Protein AF-A0A7V9I743-F1 (afdb_monomer)

Mean predicted aligned error: 5.22 Å

Solvent-accessible surface area (backbone atoms only — not comparable to full-atom values): 10823 Å² total; per-residue (Å²): 131,68,70,66,60,53,54,56,52,53,53,55,50,52,51,51,29,54,50,24,44,51,21,17,50,23,19,46,47,16,39,51,29,40,49,49,30,52,72,72,57,85,77,85,73,96,61,56,58,70,59,51,50,55,52,64,67,34,68,65,52,24,50,44,26,33,52,26,17,52,27,28,46,52,14,37,55,25,38,50,51,17,48,54,45,49,40,57,53,44,34,69,49,66,38,92,90,33,64,64,42,48,48,27,52,52,24,43,49,47,19,35,54,22,38,42,51,23,14,48,36,49,10,48,65,27,39,38,37,72,76,67,68,44,77,87,74,58,58,65,58,71,56,48,39,44,50,50,13,50,46,36,24,20,63,48,11,42,47,26,39,22,52,18,30,36,43,49,17,51,47,23,70,75,51,57,74,47,64,66,68,56,24,53,50,19,38,52,28,20,51,47,28,51,54,25,36,76,68,76,39,22,65,77,22,50,62,34,54,37,52,39,38,42,53,50,16,52,52,36,41,63,75,34,111

Sequence (225 aa):
MSATATVGTHAAAAARTAGGRLGALAGLAFSFLFLMGTAMLDIPAGVSDQKLVAWWSDSGHQTATVVSMYLFVLAGLCFLVFLMKLRSRLLTAEGGTGELTSLVVASGAVFVALLSVAAASRGLIGFAIKANNESLPGADTLRYLPQTGYAALGAGGLLAAAVAMATTSLLIVRTAVFGRWLAWVGAAAAILVVVANVALAGMLAIPAMLVWALATSVAMWRSAR

Nearest PDB structures (foldseek):
  3zx6-assembly1_B  TM=2.421E-01  e=2.921E+00  Archaeoglobus fulgidus DSM 4304
  6grj-assembly1_D  TM=2.722E-01  e=3.056E+00  Aeromonas hydrophila
  1jv6-assembly1_A  TM=1.930E-01  e=2.667E+00  Halobacterium salinarum
  6grj-assembly1_B  TM=1.823E-01  e=5.037E+00  Aeromonas hydrophila

Radius of gyration: 20.46 Å; Cα contacts (8 Å, |Δi|>4): 312; chains: 1; bounding box: 59×40×54 Å

pLDDT: mean 92.53, std 9.95, range [53.0, 98.75]

Foldseek 3Di:
DPPVVVVVVVVVLVVLLVLLLLLLVLLVLLLVLLVQLVVLDDQDAPDDLVVNVVQLVDLSQLVSLQSSLVSLLSSLVSLLSNLVSLLVLLPVQVDDPCPLSVLLNVLSNLLSVLSNQLSCLRNVQSCCCPVVVDDRDGSVSSHVSNVSSCCSNQVGNLLSNLSNLQSSLVSCVVRVSFPNVLSVLSPVLSVVQVVCVVVVNSVVSSVSSSSSSNSVSVRSNVVSD

Structure (mmCIF, N/CA/C/O backbone):
data_AF-A0A7V9I743-F1
#
_entry.id   AF-A0A7V9I743-F1
#
loop_
_atom_site.group_PDB
_atom_site.id
_atom_site.type_symbol
_atom_site.label_atom_id
_atom_site.label_alt_id
_atom_site.label_comp_id
_atom_site.label_asym_id
_atom_site.label_entity_id
_atom_site.label_seq_id
_atom_site.pdbx_PDB_ins_code
_atom_site.Cartn_x
_atom_site.Cartn_y
_atom_site.Cartn_z
_atom_site.occupancy
_atom_site.B_iso_or_equiv
_atom_site.auth_seq_id
_atom_site.auth_comp_id
_atom_site.auth_asym_id
_atom_site.auth_atom_id
_atom_site.pdbx_PDB_model_num
ATOM 1 N N . MET A 1 1 ? -38.070 24.184 23.669 1.00 53.34 1 MET A N 1
ATOM 2 C CA . MET A 1 1 ? -36.678 23.675 23.734 1.00 53.34 1 MET A CA 1
ATOM 3 C C . MET A 1 1 ? -36.430 22.357 22.971 1.00 53.34 1 MET A C 1
ATOM 5 O O . MET A 1 1 ? -35.278 21.966 22.880 1.00 53.34 1 MET A O 1
ATOM 9 N N . SER A 1 2 ? -37.429 21.705 22.346 1.00 57.69 2 SER A N 1
ATOM 10 C CA . SER A 1 2 ? -37.236 20.402 21.658 1.00 57.69 2 SER A CA 1
ATOM 11 C C . SER A 1 2 ? -36.901 20.452 20.153 1.00 57.69 2 SER A C 1
ATOM 13 O O . SER A 1 2 ? -36.462 19.446 19.599 1.00 57.69 2 SER A O 1
ATOM 15 N N . ALA A 1 3 ? -37.082 21.589 19.470 1.00 53.00 3 ALA A N 1
ATOM 16 C CA . ALA A 1 3 ? -36.877 21.686 18.015 1.00 53.00 3 ALA A CA 1
ATOM 17 C C . ALA A 1 3 ? -35.396 21.836 17.603 1.00 53.00 3 ALA A C 1
ATOM 19 O O . ALA A 1 3 ? -34.980 21.360 16.553 1.00 53.00 3 ALA A O 1
ATOM 20 N N . THR A 1 4 ? -34.562 22.454 18.442 1.00 55.16 4 THR A N 1
ATOM 21 C CA . THR A 1 4 ? -33.123 22.623 18.175 1.00 55.16 4 THR A CA 1
ATOM 22 C C . THR A 1 4 ? -32.318 21.341 18.420 1.00 55.16 4 THR A C 1
ATOM 24 O O . THR A 1 4 ? -31.345 21.083 17.714 1.00 55.16 4 THR A O 1
ATOM 27 N N . ALA A 1 5 ? -32.751 20.488 19.356 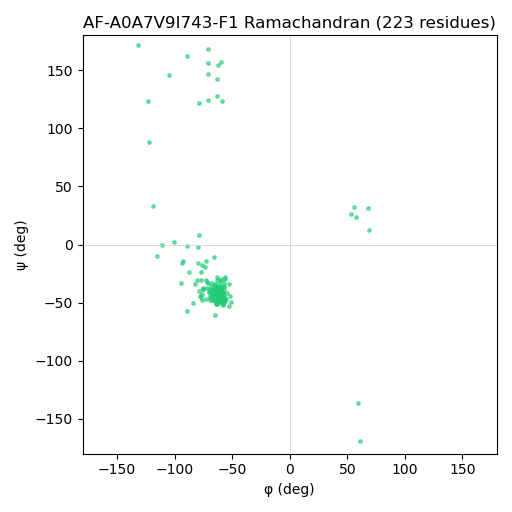1.00 58.31 5 ALA A N 1
ATOM 28 C CA . ALA A 1 5 ? -32.108 19.200 19.641 1.00 58.31 5 ALA A CA 1
ATOM 29 C C . ALA A 1 5 ? -32.335 18.149 18.531 1.00 58.31 5 ALA A C 1
ATOM 31 O O . ALA A 1 5 ? -31.466 17.320 18.250 1.00 58.31 5 ALA A O 1
ATOM 32 N N . THR A 1 6 ? -33.486 18.200 17.857 1.00 61.69 6 THR A N 1
ATOM 33 C CA . THR A 1 6 ? -33.840 17.294 16.752 1.00 61.69 6 THR A CA 1
ATOM 34 C C . THR A 1 6 ? -33.098 17.647 15.457 1.00 61.69 6 THR A C 1
ATOM 36 O O . THR A 1 6 ? -32.579 16.762 14.783 1.00 61.69 6 THR A O 1
ATOM 39 N N . VAL A 1 7 ? -32.909 18.933 15.143 1.00 65.81 7 VAL A N 1
ATOM 40 C CA . VAL A 1 7 ? -32.113 19.350 13.969 1.00 65.81 7 VAL A CA 1
ATOM 41 C C . VAL A 1 7 ? -30.628 18.973 14.116 1.00 65.81 7 VAL A C 1
ATOM 43 O O . VAL A 1 7 ? -30.020 18.467 13.169 1.00 65.81 7 VAL A O 1
ATOM 46 N N . GLY A 1 8 ? -30.046 19.132 15.312 1.00 63.19 8 GLY A N 1
ATOM 47 C CA . GLY A 1 8 ? -28.646 18.765 15.573 1.00 63.19 8 GLY A CA 1
ATOM 48 C C . GLY A 1 8 ? -28.362 17.260 15.459 1.00 63.19 8 GLY A C 1
ATOM 49 O O . GLY A 1 8 ? -27.299 16.854 14.984 1.00 63.19 8 GLY A O 1
ATOM 50 N N . THR A 1 9 ? -29.326 16.414 15.828 1.00 70.81 9 THR A N 1
ATOM 51 C CA . THR A 1 9 ? -29.185 14.949 15.771 1.00 70.81 9 THR A CA 1
ATOM 52 C C . THR A 1 9 ? -29.277 14.403 14.344 1.00 70.81 9 THR A C 1
ATOM 54 O O . THR A 1 9 ? -28.493 13.519 13.981 1.00 70.81 9 THR A O 1
ATOM 57 N N . HIS A 1 10 ? -30.136 14.973 13.493 1.00 66.88 10 HIS A N 1
ATOM 58 C CA . HIS A 1 10 ? -30.210 14.610 12.072 1.00 66.88 10 HIS A CA 1
ATOM 59 C C . HIS A 1 10 ? -28.950 15.011 11.289 1.00 66.88 10 HIS A C 1
ATOM 61 O O . HIS A 1 10 ? -28.427 14.201 10.519 1.00 66.88 10 HIS A O 1
ATOM 67 N N . ALA A 1 11 ? -28.403 16.207 11.529 1.00 68.19 11 ALA A N 1
ATOM 68 C CA . ALA A 1 11 ? -27.166 16.659 10.885 1.00 68.19 11 ALA A CA 1
ATOM 69 C C . ALA A 1 11 ? -25.953 15.787 11.272 1.00 68.19 11 ALA A C 1
ATOM 71 O O . ALA A 1 11 ? -25.165 15.387 10.413 1.00 68.19 11 ALA A O 1
ATOM 72 N N . ALA A 1 12 ? -25.840 15.405 12.550 1.00 67.31 12 ALA A N 1
ATOM 73 C CA . ALA A 1 12 ? -24.781 14.515 13.028 1.00 67.31 12 ALA A CA 1
ATOM 74 C C . ALA A 1 12 ? -24.908 13.077 12.482 1.00 67.31 12 ALA A C 1
ATOM 76 O O . ALA A 1 12 ? -23.903 12.403 12.238 1.00 67.31 12 ALA A O 1
ATOM 77 N N . ALA A 1 13 ? -26.129 12.580 12.263 1.00 63.34 13 ALA A N 1
ATOM 78 C CA . ALA A 1 13 ? -26.361 11.290 11.611 1.00 63.34 13 ALA A CA 1
ATOM 79 C C . ALA A 1 13 ? -25.984 11.321 10.116 1.00 63.34 13 ALA A C 1
ATOM 81 O O . ALA A 1 13 ? -25.270 10.433 9.641 1.00 63.34 13 ALA A O 1
ATOM 82 N N . ALA A 1 14 ? -26.373 12.373 9.389 1.00 61.03 14 ALA A N 1
ATOM 83 C CA . ALA A 1 14 ? -25.998 12.571 7.987 1.00 61.03 14 ALA A CA 1
ATOM 84 C C . ALA A 1 14 ? -24.471 12.694 7.804 1.00 61.03 14 ALA A C 1
ATOM 86 O O . ALA A 1 14 ? -23.893 12.066 6.919 1.00 61.03 14 ALA A O 1
ATOM 87 N N . ALA A 1 15 ? -23.786 13.416 8.696 1.00 65.81 15 ALA A N 1
ATOM 88 C CA . ALA A 1 15 ? -22.328 13.540 8.663 1.00 65.81 15 ALA A CA 1
ATOM 89 C C . ALA A 1 15 ? -21.605 12.201 8.923 1.00 65.81 15 ALA A C 1
ATOM 91 O O . ALA A 1 15 ? -20.615 11.889 8.256 1.00 65.81 15 ALA A O 1
ATOM 92 N N . ARG A 1 16 ? -22.110 11.369 9.850 1.00 66.94 16 ARG A N 1
ATOM 93 C CA . ARG A 1 16 ? -21.549 10.030 10.130 1.00 66.94 16 ARG A CA 1
ATOM 94 C C . ARG A 1 16 ? -21.705 9.075 8.946 1.00 66.94 16 ARG A C 1
ATOM 96 O O . ARG A 1 16 ? -20.747 8.386 8.592 1.00 66.94 16 ARG A O 1
ATOM 103 N N . THR A 1 17 ? -22.877 9.059 8.313 1.00 69.19 17 THR A N 1
ATOM 104 C CA . THR A 1 17 ? -23.144 8.212 7.136 1.00 69.19 17 THR A CA 1
ATOM 105 C C . THR A 1 17 ? -22.323 8.655 5.920 1.00 69.19 17 THR A C 1
ATOM 107 O O . THR A 1 17 ? -21.687 7.820 5.273 1.00 69.19 17 THR A O 1
ATOM 110 N N . ALA A 1 18 ? -22.229 9.964 5.658 1.00 69.62 18 ALA A N 1
ATOM 111 C CA . ALA A 1 18 ? -21.367 10.520 4.613 1.00 69.62 18 ALA A CA 1
ATOM 112 C C . ALA A 1 18 ? -19.881 10.188 4.851 1.00 69.62 18 ALA A C 1
ATOM 114 O O . ALA A 1 18 ? -19.176 9.766 3.932 1.00 69.62 18 ALA A O 1
ATOM 115 N N . GLY A 1 19 ? -19.413 10.293 6.100 1.00 72.06 19 GLY A N 1
ATOM 116 C CA . GLY A 1 19 ? -18.043 9.951 6.482 1.00 72.06 19 GLY A CA 1
ATOM 117 C C . GLY A 1 19 ? -17.693 8.474 6.274 1.00 72.06 19 GLY A C 1
ATOM 118 O O . GLY A 1 19 ? -16.587 8.175 5.820 1.00 72.06 19 GLY A O 1
ATOM 119 N N . GLY A 1 20 ? -18.628 7.562 6.565 1.00 76.31 20 GLY A N 1
ATOM 120 C CA . GLY A 1 20 ? -18.457 6.123 6.343 1.00 76.31 20 GLY A CA 1
ATOM 121 C C . GLY A 1 20 ? -18.413 5.742 4.860 1.00 76.31 20 GLY A C 1
ATOM 122 O O . GLY A 1 20 ? -17.545 4.970 4.450 1.00 76.31 20 GLY A O 1
ATOM 123 N N . ARG A 1 21 ? -19.284 6.342 4.036 1.00 88.75 21 ARG A N 1
ATOM 124 C CA . ARG A 1 21 ? -19.289 6.135 2.576 1.00 88.75 21 ARG A CA 1
ATOM 125 C C . ARG A 1 21 ? -17.996 6.614 1.923 1.00 88.75 21 ARG A C 1
ATOM 127 O O . ARG A 1 21 ? -17.462 5.910 1.073 1.00 88.75 21 ARG A O 1
ATOM 134 N N . LEU A 1 22 ? -17.461 7.757 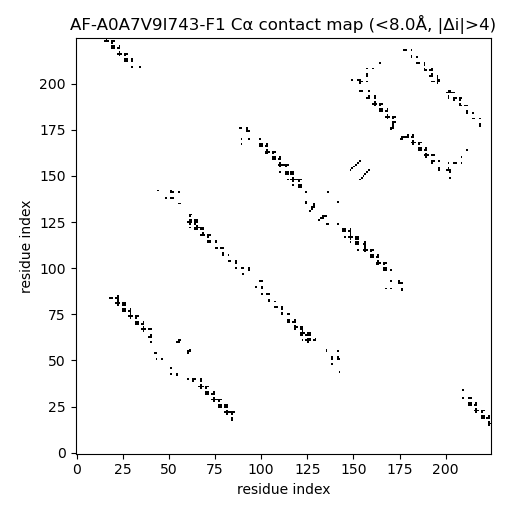2.357 1.00 92.31 22 LEU A N 1
ATOM 135 C CA . LEU A 1 22 ? -16.198 8.284 1.833 1.00 92.31 22 LEU A CA 1
ATOM 136 C C . LEU A 1 22 ? -15.027 7.317 2.060 1.00 92.31 22 LEU A C 1
ATOM 138 O O . LEU A 1 22 ? -14.253 7.080 1.140 1.00 92.31 22 LEU A O 1
ATOM 142 N N . GLY A 1 23 ? -14.910 6.731 3.257 1.00 90.88 23 GLY A N 1
ATOM 143 C CA . GLY A 1 23 ? -13.837 5.775 3.554 1.00 90.88 23 GLY A CA 1
ATOM 144 C C . GLY A 1 23 ? -13.920 4.509 2.700 1.00 90.88 23 GLY A C 1
ATOM 145 O O . GLY A 1 23 ? -12.914 4.064 2.156 1.00 90.88 23 GLY A O 1
ATOM 146 N N . ALA A 1 24 ? -15.128 3.975 2.518 1.00 93.94 24 ALA A N 1
ATOM 147 C CA . ALA A 1 24 ? -15.357 2.808 1.672 1.00 93.94 24 ALA A CA 1
ATOM 148 C C . ALA A 1 24 ? -15.070 3.079 0.183 1.00 93.94 24 ALA A C 1
ATOM 150 O O . ALA A 1 24 ? -14.436 2.260 -0.476 1.00 93.94 24 ALA A O 1
ATOM 151 N N . LEU A 1 25 ? -15.491 4.234 -0.346 1.00 96.75 25 LEU A N 1
ATOM 152 C CA . LEU A 1 25 ? -15.188 4.625 -1.7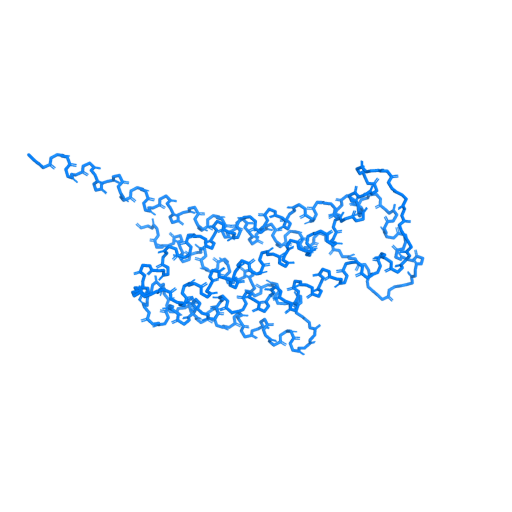28 1.00 96.75 25 LEU A CA 1
ATOM 153 C C . LEU A 1 25 ? -13.688 4.847 -1.938 1.00 96.75 25 LEU A C 1
ATOM 155 O O . LEU A 1 25 ? -13.153 4.432 -2.960 1.00 96.75 25 LEU A O 1
ATOM 159 N N . ALA A 1 26 ? -13.003 5.452 -0.964 1.00 97.50 26 ALA A N 1
ATOM 160 C CA . ALA A 1 26 ? -11.561 5.659 -1.024 1.00 97.50 26 ALA A CA 1
ATOM 161 C C . ALA A 1 26 ? -10.788 4.331 -1.057 1.00 97.50 26 ALA A C 1
ATOM 163 O O . ALA A 1 26 ? -9.863 4.186 -1.853 1.00 97.50 26 ALA A O 1
ATOM 164 N N . GLY A 1 27 ? -11.192 3.342 -0.253 1.00 97.50 27 GLY A N 1
ATOM 165 C CA . GLY A 1 27 ? -10.576 2.014 -0.285 1.00 97.50 27 GLY A CA 1
ATOM 166 C C . GLY A 1 27 ? -10.850 1.264 -1.594 1.00 97.50 27 GLY A C 1
ATOM 167 O O . GLY A 1 27 ? -9.934 0.660 -2.147 1.00 97.50 27 GLY A O 1
ATOM 168 N N . LEU A 1 28 ? -12.062 1.380 -2.152 1.00 97.75 28 LEU A N 1
ATOM 169 C CA . LEU A 1 28 ? -12.396 0.825 -3.471 1.00 97.75 28 LEU A CA 1
ATOM 170 C C . LEU A 1 28 ? -11.547 1.459 -4.588 1.00 97.75 28 LEU A C 1
ATOM 172 O O . LEU A 1 28 ? -10.986 0.749 -5.422 1.00 97.75 28 LEU A O 1
ATOM 176 N N . ALA A 1 29 ? -11.428 2.790 -4.578 1.00 98.31 29 ALA A N 1
ATOM 177 C CA . ALA A 1 29 ? -10.616 3.540 -5.530 1.00 98.31 29 ALA A CA 1
ATOM 178 C C . ALA A 1 29 ? -9.134 3.163 -5.418 1.00 98.31 29 ALA A C 1
ATOM 180 O O . ALA A 1 29 ? -8.508 2.883 -6.437 1.00 98.31 29 ALA A O 1
ATOM 181 N N . PHE A 1 30 ? -8.594 3.069 -4.196 1.00 98.62 30 PHE A N 1
ATOM 182 C CA . PHE A 1 30 ? -7.241 2.560 -3.955 1.00 98.62 30 PHE A CA 1
ATOM 183 C C . PHE A 1 30 ? -7.041 1.188 -4.603 1.00 98.62 30 PHE A C 1
ATOM 185 O O . PHE A 1 30 ? -6.102 1.014 -5.377 1.00 98.62 30 PHE A O 1
ATOM 192 N N . SER A 1 31 ? -7.926 0.227 -4.323 1.00 98.31 31 SER A N 1
ATOM 193 C CA . SER A 1 31 ? -7.784 -1.134 -4.839 1.00 98.31 31 SER A CA 1
ATOM 194 C C . SER A 1 31 ? -7.822 -1.178 -6.365 1.00 98.31 31 SER A C 1
ATOM 196 O O . SER A 1 31 ? -7.001 -1.859 -6.975 1.00 98.31 31 SER A O 1
ATOM 198 N N . PHE A 1 32 ? -8.737 -0.432 -6.987 1.00 98.31 32 PHE A N 1
ATOM 199 C CA . PHE A 1 32 ? -8.843 -0.357 -8.443 1.00 98.31 32 PHE A CA 1
ATOM 200 C C . PHE A 1 32 ? -7.598 0.270 -9.083 1.00 98.31 32 PHE A C 1
ATOM 202 O O . PHE A 1 32 ? -7.015 -0.311 -9.996 1.00 98.31 32 PHE A O 1
ATOM 209 N N . LEU A 1 33 ? -7.162 1.430 -8.583 1.00 98.44 33 LEU A N 1
ATOM 210 C CA . LEU A 1 33 ? -6.002 2.151 -9.111 1.00 98.44 33 LEU A CA 1
ATOM 211 C C . LEU A 1 33 ? -4.713 1.347 -8.937 1.00 98.44 33 LEU A C 1
ATOM 213 O O . LEU A 1 33 ? -3.906 1.272 -9.861 1.00 98.44 33 LEU A O 1
ATOM 217 N N . PHE A 1 34 ? -4.536 0.714 -7.775 1.00 98.12 34 PHE A N 1
ATOM 218 C CA . PHE A 1 34 ? -3.357 -0.098 -7.499 1.00 98.12 34 PHE A CA 1
ATOM 219 C C . PHE A 1 34 ? -3.319 -1.337 -8.398 1.00 98.12 34 PHE A C 1
ATOM 221 O O . PHE A 1 34 ? -2.291 -1.591 -9.024 1.00 98.12 34 PHE A O 1
ATOM 228 N N . LEU A 1 35 ? -4.448 -2.042 -8.551 1.00 97.12 35 LEU A N 1
ATOM 229 C CA . LEU A 1 35 ? -4.573 -3.174 -9.472 1.00 97.12 35 LEU A CA 1
ATOM 230 C C . LEU A 1 35 ? -4.255 -2.763 -10.913 1.00 97.12 35 LEU A C 1
ATOM 232 O O . LEU A 1 35 ? -3.427 -3.401 -11.563 1.00 97.12 35 LEU A O 1
ATOM 236 N N . MET A 1 36 ? -4.868 -1.684 -11.403 1.00 97.25 36 MET A N 1
ATOM 237 C CA . MET A 1 36 ? -4.655 -1.212 -12.771 1.00 97.25 36 MET A CA 1
ATOM 238 C C . MET A 1 36 ? -3.194 -0.808 -12.990 1.00 97.25 36 MET A C 1
ATOM 240 O O . MET A 1 36 ? -2.554 -1.262 -13.934 1.00 97.25 36 MET A O 1
ATOM 244 N N . GLY A 1 37 ? -2.620 -0.042 -12.058 1.00 95.38 37 GLY A N 1
ATOM 245 C CA . GLY A 1 37 ? -1.217 0.354 -12.118 1.00 95.38 37 GLY A CA 1
ATOM 246 C C . GLY A 1 37 ? -0.262 -0.842 -12.109 1.00 95.38 37 GLY A C 1
ATOM 247 O O . GLY A 1 37 ? 0.799 -0.771 -12.723 1.00 95.38 37 GLY A O 1
ATOM 248 N N . THR A 1 38 ? -0.608 -1.944 -11.433 1.00 93.56 38 THR A N 1
ATOM 249 C CA . THR A 1 38 ? 0.183 -3.186 -11.468 1.00 93.56 38 THR A CA 1
ATOM 250 C C . THR A 1 38 ? 0.003 -3.978 -12.752 1.00 93.56 38 THR A C 1
ATOM 252 O O . THR A 1 38 ? 0.993 -4.456 -13.283 1.00 93.56 38 THR A O 1
ATOM 255 N N . ALA A 1 39 ? -1.225 -4.105 -13.251 1.00 93.12 39 ALA A N 1
ATOM 256 C CA . ALA A 1 39 ? -1.548 -4.982 -14.371 1.00 93.12 39 ALA A CA 1
ATOM 257 C C . ALA A 1 39 ? -1.138 -4.401 -15.733 1.00 93.12 39 ALA A C 1
ATOM 259 O O . ALA A 1 39 ? -0.936 -5.151 -16.679 1.00 93.12 39 ALA A O 1
ATOM 260 N N . MET A 1 40 ? -1.015 -3.074 -15.842 1.00 90.12 40 MET A N 1
ATOM 261 C CA . MET A 1 40 ? -0.657 -2.403 -17.098 1.00 90.12 40 MET A CA 1
ATOM 262 C C . MET A 1 40 ? 0.810 -2.564 -17.511 1.00 90.12 40 MET A C 1
ATOM 264 O O . MET A 1 40 ? 1.148 -2.225 -18.643 1.00 90.12 40 MET A O 1
ATOM 268 N N . LEU A 1 41 ? 1.689 -3.015 -16.613 1.00 88.75 41 LEU A N 1
ATOM 269 C CA . LEU A 1 41 ? 3.119 -3.126 -16.885 1.00 88.75 41 LEU A CA 1
ATOM 270 C C . LEU A 1 41 ? 3.616 -4.545 -16.661 1.00 88.75 41 LEU A C 1
ATOM 272 O O . LEU A 1 41 ? 3.564 -5.052 -15.544 1.00 88.75 41 LEU A O 1
ATOM 276 N N . ASP A 1 42 ? 4.211 -5.101 -17.707 1.00 88.25 42 ASP A N 1
ATOM 277 C CA . ASP A 1 42 ? 5.021 -6.310 -17.643 1.00 88.25 42 ASP A CA 1
ATOM 278 C C . ASP A 1 42 ? 6.417 -5.979 -18.183 1.00 88.25 42 ASP A C 1
ATOM 280 O O . ASP A 1 42 ? 6.668 -6.017 -19.389 1.00 88.25 42 ASP A O 1
ATOM 284 N N . ILE A 1 43 ? 7.297 -5.512 -17.289 1.00 88.62 43 ILE A N 1
ATOM 285 C CA . ILE A 1 43 ? 8.673 -5.150 -17.650 1.00 88.62 43 ILE A CA 1
ATOM 286 C C . ILE A 1 43 ? 9.479 -6.450 -17.762 1.00 88.62 43 ILE A C 1
ATOM 288 O O . ILE A 1 43 ? 9.592 -7.165 -16.761 1.00 88.62 43 ILE A O 1
ATOM 292 N N . PRO A 1 44 ? 10.090 -6.752 -18.923 1.00 89.19 44 PRO A N 1
ATOM 293 C CA . PRO A 1 44 ? 10.825 -7.995 -19.109 1.00 89.19 44 PRO A CA 1
ATOM 294 C C . PRO A 1 44 ? 11.966 -8.156 -18.097 1.00 89.19 44 PRO A C 1
ATOM 296 O O . PRO A 1 44 ? 12.880 -7.331 -18.029 1.00 89.19 44 PRO A O 1
ATOM 299 N N . ALA A 1 45 ? 11.949 -9.256 -17.346 1.00 86.81 45 ALA A N 1
ATOM 300 C CA . ALA A 1 45 ? 13.001 -9.624 -16.400 1.00 86.81 45 ALA A CA 1
ATOM 301 C C . ALA A 1 45 ? 13.872 -10.765 -16.951 1.00 86.81 45 ALA A C 1
ATOM 303 O O . ALA A 1 45 ? 13.388 -11.642 -17.662 1.00 86.81 45 ALA A O 1
ATOM 304 N N . GLY A 1 46 ? 15.173 -10.756 -16.634 1.00 88.56 46 GLY A N 1
ATOM 305 C CA . GLY A 1 46 ? 16.109 -11.817 -17.048 1.00 88.56 46 GLY A CA 1
ATOM 306 C C . GLY A 1 46 ? 16.406 -11.880 -18.554 1.00 88.56 46 GLY A C 1
ATOM 307 O O . GLY A 1 46 ? 16.972 -12.862 -19.026 1.00 88.56 46 GLY A O 1
ATOM 308 N N . VAL A 1 47 ? 16.028 -10.851 -19.319 1.00 93.31 47 VAL A N 1
ATOM 309 C CA . VAL A 1 47 ? 16.283 -10.765 -20.765 1.00 93.31 47 VAL A CA 1
ATOM 310 C C . VAL A 1 47 ? 17.626 -10.092 -21.078 1.00 93.31 47 VAL A C 1
ATOM 312 O O . VAL A 1 47 ? 18.195 -9.382 -20.243 1.00 93.31 47 VAL A O 1
ATOM 315 N N . SER A 1 48 ? 18.118 -10.292 -22.307 1.00 95.75 48 SER A N 1
ATOM 316 C CA . SER A 1 48 ? 19.322 -9.622 -22.813 1.00 95.75 48 SER A CA 1
ATOM 317 C C . SER A 1 48 ? 19.153 -8.102 -22.874 1.00 95.75 48 SER A C 1
ATOM 319 O O . SER A 1 48 ? 18.041 -7.599 -23.051 1.00 95.75 48 SER A O 1
ATOM 321 N N . ASP A 1 49 ? 20.267 -7.371 -22.797 1.00 96.12 49 ASP A N 1
ATOM 322 C CA . ASP A 1 49 ? 20.277 -5.903 -22.864 1.00 96.12 49 ASP A CA 1
ATOM 323 C C . ASP A 1 49 ? 19.574 -5.381 -24.119 1.00 96.12 49 ASP A C 1
ATOM 325 O O . ASP A 1 49 ? 18.762 -4.467 -24.036 1.00 96.12 49 ASP A O 1
ATOM 329 N N . GLN A 1 50 ? 19.800 -6.020 -25.270 1.00 95.44 50 GLN A N 1
ATOM 330 C CA . GLN A 1 50 ? 19.154 -5.643 -26.527 1.00 95.44 50 GLN A CA 1
ATOM 331 C C . GLN A 1 50 ? 17.622 -5.744 -26.450 1.00 95.44 50 GLN A C 1
ATOM 333 O O . GLN A 1 50 ? 16.924 -4.849 -26.920 1.00 95.44 50 GLN A O 1
ATOM 338 N N . LYS A 1 51 ? 17.087 -6.813 -25.842 1.00 95.00 51 LYS A N 1
ATOM 339 C CA . LYS A 1 51 ? 15.635 -6.983 -25.668 1.00 95.00 51 LYS A CA 1
ATOM 340 C C . LYS A 1 51 ? 15.069 -5.969 -24.678 1.00 95.00 51 LYS A C 1
ATOM 342 O O . LYS A 1 51 ? 13.989 -5.435 -24.914 1.00 95.00 51 LYS A O 1
ATOM 347 N N . LEU A 1 52 ? 15.798 -5.691 -23.598 1.00 95.19 52 LEU A N 1
ATOM 348 C CA . LEU A 1 52 ? 15.393 -4.708 -22.596 1.00 95.19 52 LEU A CA 1
ATOM 349 C C . LEU A 1 52 ? 15.357 -3.292 -23.188 1.00 95.19 52 LEU A C 1
ATOM 351 O O . LEU A 1 52 ? 14.365 -2.584 -23.032 1.00 95.19 52 LEU A O 1
ATOM 355 N N . VAL A 1 53 ? 16.401 -2.905 -23.923 1.00 95.88 53 VAL A N 1
ATOM 356 C CA . VAL A 1 53 ? 16.478 -1.623 -24.638 1.00 95.88 53 VAL A CA 1
ATOM 357 C C . VAL A 1 53 ? 15.365 -1.509 -25.674 1.00 95.88 53 VAL A C 1
ATOM 359 O O . VAL A 1 53 ? 14.723 -0.465 -25.749 1.00 95.88 53 VAL A O 1
ATOM 362 N N . ALA A 1 54 ? 15.086 -2.570 -26.435 1.00 95.88 54 ALA A N 1
ATOM 363 C CA . ALA A 1 54 ? 13.997 -2.572 -27.409 1.00 95.88 54 ALA A CA 1
ATOM 364 C C . ALA A 1 54 ? 12.628 -2.346 -26.745 1.00 95.88 54 ALA A C 1
ATOM 366 O O . ALA A 1 54 ? 11.842 -1.544 -27.240 1.00 95.88 54 ALA A O 1
ATOM 367 N N . TRP A 1 55 ? 12.366 -2.984 -25.596 1.00 95.62 55 TRP A N 1
ATOM 368 C CA . TRP A 1 55 ? 11.131 -2.768 -24.835 1.00 95.62 55 TRP A CA 1
ATOM 369 C C . TRP A 1 55 ? 10.993 -1.313 -24.376 1.00 95.62 55 TRP A C 1
ATOM 371 O O . TRP A 1 55 ? 9.949 -0.704 -24.587 1.00 95.62 55 TRP A O 1
ATOM 381 N N . TRP A 1 56 ? 12.055 -0.736 -23.808 1.00 95.25 56 TRP A N 1
ATOM 382 C CA . TRP A 1 56 ? 12.051 0.647 -23.318 1.00 95.25 56 TRP A CA 1
ATOM 383 C C . TRP A 1 56 ? 12.091 1.708 -24.424 1.00 95.25 56 TRP A C 1
ATOM 385 O O . TRP A 1 56 ? 11.740 2.861 -24.178 1.00 95.25 56 TRP A O 1
ATOM 395 N N . SER A 1 57 ? 12.513 1.338 -25.633 1.00 95.38 57 SER A N 1
ATOM 396 C CA . SER A 1 57 ? 12.497 2.214 -26.810 1.00 95.38 57 SER A CA 1
ATOM 397 C C . SER A 1 57 ? 11.093 2.364 -27.401 1.00 95.38 57 SER A C 1
ATOM 399 O O . SER A 1 57 ? 10.844 3.303 -28.156 1.00 95.38 57 SER A O 1
ATOM 401 N N . ASP A 1 58 ? 10.165 1.470 -27.053 1.00 96.06 58 ASP A N 1
ATOM 402 C CA . ASP A 1 58 ? 8.776 1.573 -27.479 1.00 96.06 58 ASP A CA 1
ATOM 403 C C . ASP A 1 58 ? 8.054 2.735 -26.773 1.00 96.06 58 ASP A C 1
ATOM 405 O O . ASP A 1 58 ? 7.965 2.828 -25.545 1.00 96.06 58 ASP A O 1
ATOM 409 N N . SER A 1 59 ? 7.491 3.629 -27.583 1.00 94.06 59 SER A N 1
ATOM 410 C CA . SER A 1 59 ? 6.778 4.827 -27.130 1.00 94.06 59 SER A CA 1
ATOM 411 C C . SER A 1 59 ? 5.521 4.503 -26.306 1.00 94.06 59 SER A C 1
ATOM 413 O O . SER A 1 59 ? 5.149 5.276 -25.410 1.00 94.06 59 SER A O 1
ATOM 415 N N . GLY A 1 60 ? 4.868 3.372 -26.589 1.00 94.62 60 GLY A N 1
ATOM 416 C CA . GLY A 1 60 ? 3.711 2.874 -25.851 1.00 94.62 60 GLY A CA 1
ATOM 417 C C . GLY A 1 60 ? 4.100 2.417 -24.449 1.00 94.62 60 GLY A C 1
ATOM 418 O O . GLY A 1 60 ? 3.489 2.869 -23.480 1.00 94.62 60 GLY A O 1
ATOM 419 N N . HIS A 1 61 ? 5.165 1.623 -24.316 1.00 95.44 61 HIS A N 1
ATOM 420 C CA . HIS A 1 61 ? 5.696 1.195 -23.017 1.00 95.44 61 HIS A CA 1
ATOM 421 C C . HIS A 1 61 ? 6.162 2.376 -22.163 1.00 95.44 61 HIS A C 1
ATOM 423 O O . HIS A 1 61 ? 5.809 2.460 -20.987 1.00 95.44 61 HIS A O 1
ATOM 429 N N . GLN A 1 62 ? 6.871 3.345 -22.752 1.00 94.94 62 GLN A N 1
ATOM 430 C CA . GLN A 1 62 ? 7.244 4.581 -22.052 1.00 94.94 62 GLN A CA 1
ATOM 431 C C . GLN A 1 62 ? 6.009 5.303 -21.500 1.00 94.94 62 GLN A C 1
ATOM 433 O O . GLN A 1 62 ? 5.977 5.678 -20.330 1.00 94.94 62 GLN A O 1
ATOM 438 N N . THR A 1 63 ? 4.957 5.445 -22.307 1.00 96.12 63 THR A N 1
ATOM 439 C CA . THR A 1 63 ? 3.708 6.091 -21.877 1.00 96.12 63 THR A CA 1
ATOM 440 C C . THR A 1 63 ? 3.013 5.286 -20.776 1.00 96.12 63 THR A C 1
ATOM 442 O O . THR A 1 63 ? 2.602 5.851 -19.762 1.00 96.12 63 THR A O 1
ATOM 445 N N . ALA A 1 64 ? 2.944 3.961 -20.919 1.00 96.19 64 ALA A N 1
ATOM 446 C CA . ALA A 1 64 ? 2.372 3.069 -19.915 1.00 96.19 64 ALA A CA 1
ATOM 447 C C . ALA A 1 64 ? 3.108 3.171 -18.569 1.00 96.19 64 ALA A C 1
ATOM 449 O O . ALA A 1 64 ? 2.465 3.154 -17.517 1.00 96.19 64 ALA A O 1
ATOM 450 N N . THR A 1 65 ? 4.436 3.342 -18.580 1.00 96.38 65 THR A N 1
ATOM 451 C CA . THR A 1 65 ? 5.223 3.490 -17.344 1.00 96.38 65 THR A CA 1
ATOM 452 C C . THR A 1 65 ? 4.873 4.767 -16.579 1.00 96.38 65 THR A C 1
ATOM 454 O O . THR A 1 65 ? 4.689 4.728 -15.360 1.00 96.38 65 THR A O 1
ATOM 457 N N . VAL A 1 66 ? 4.670 5.879 -17.293 1.00 96.94 66 VAL A N 1
ATOM 458 C CA . VAL A 1 66 ? 4.231 7.160 -16.714 1.00 96.94 66 VAL A CA 1
ATOM 459 C C . VAL A 1 66 ? 2.813 7.053 -16.159 1.00 96.94 66 VAL A C 1
ATOM 461 O O . VAL A 1 66 ? 2.548 7.494 -15.040 1.00 96.94 66 VAL A O 1
ATOM 464 N N . VAL A 1 67 ? 1.899 6.424 -16.901 1.00 97.62 67 VAL A N 1
ATOM 465 C CA . VAL A 1 67 ? 0.521 6.203 -16.437 1.00 97.62 67 VAL A CA 1
ATOM 466 C C . VAL A 1 67 ? 0.505 5.347 -15.167 1.00 97.62 67 VAL A C 1
ATOM 468 O O . VAL A 1 67 ? -0.138 5.723 -14.188 1.00 97.62 67 VAL A O 1
ATOM 471 N N . SER A 1 68 ? 1.259 4.242 -15.131 1.00 96.75 68 SER A N 1
ATOM 472 C CA . SER A 1 68 ? 1.378 3.378 -13.946 1.00 96.75 68 SER A CA 1
ATOM 473 C C . SER A 1 68 ? 1.899 4.134 -12.718 1.00 96.75 68 SER A C 1
ATOM 475 O O . SER A 1 68 ? 1.362 3.961 -11.622 1.00 96.75 68 SER A O 1
ATOM 477 N N . MET A 1 69 ? 2.887 5.020 -12.894 1.00 96.94 69 MET A N 1
ATOM 478 C CA . MET A 1 69 ? 3.386 5.887 -11.822 1.00 96.94 69 MET A CA 1
ATOM 479 C C . MET A 1 69 ? 2.274 6.752 -11.226 1.00 96.94 69 MET A C 1
ATOM 481 O O . MET A 1 69 ? 2.082 6.742 -10.009 1.00 96.94 69 MET A O 1
ATOM 485 N N . TYR A 1 70 ? 1.502 7.464 -12.051 1.00 97.81 70 TYR A N 1
ATOM 486 C CA . TYR A 1 70 ? 0.409 8.297 -11.541 1.00 97.81 70 TYR A CA 1
ATOM 487 C C . TYR A 1 70 ? -0.714 7.472 -10.908 1.00 97.81 70 TYR A C 1
ATOM 489 O O . TYR A 1 70 ? -1.250 7.878 -9.878 1.00 97.81 70 TYR A O 1
ATOM 497 N N . LEU A 1 71 ? -1.031 6.292 -11.452 1.00 98.31 71 LEU A N 1
ATOM 498 C CA . LEU A 1 71 ? -1.990 5.372 -10.833 1.00 98.31 71 LEU A CA 1
ATOM 499 C C . LEU A 1 71 ? -1.545 4.957 -9.425 1.00 98.31 71 LEU A C 1
ATOM 501 O O . LEU A 1 71 ? -2.366 4.930 -8.513 1.00 98.31 71 LEU A O 1
ATOM 505 N N . PHE A 1 72 ? -0.252 4.697 -9.220 1.00 97.88 72 PHE A N 1
ATOM 506 C CA . PHE A 1 72 ? 0.299 4.364 -7.903 1.00 97.88 72 PHE A CA 1
ATOM 507 C C . PHE A 1 72 ? 0.249 5.540 -6.928 1.00 97.88 72 PHE A C 1
ATOM 509 O O . PHE A 1 72 ? -0.128 5.355 -5.770 1.00 97.88 72 PHE A O 1
ATOM 516 N N . VAL A 1 73 ? 0.587 6.747 -7.389 1.00 98.31 73 VAL A N 1
ATOM 517 C CA . VAL A 1 73 ? 0.491 7.965 -6.570 1.00 98.31 73 VAL A CA 1
ATOM 518 C C . VAL A 1 73 ? -0.954 8.192 -6.131 1.00 98.31 73 VAL A C 1
ATOM 520 O O . VAL A 1 73 ? -1.226 8.335 -4.939 1.00 98.31 73 VAL A O 1
ATOM 523 N N . LEU A 1 74 ? -1.900 8.158 -7.073 1.00 98.62 74 LEU A N 1
ATOM 524 C CA . LEU A 1 74 ? -3.323 8.329 -6.777 1.00 98.62 74 LEU A CA 1
ATOM 525 C C . LEU A 1 74 ? -3.848 7.218 -5.861 1.00 98.62 74 LEU A C 1
ATOM 527 O O . LEU A 1 74 ? -4.597 7.509 -4.929 1.00 98.62 74 LEU A O 1
ATOM 531 N N . ALA A 1 75 ? -3.410 5.971 -6.058 1.00 98.69 75 ALA A N 1
ATOM 532 C CA . ALA A 1 75 ? -3.732 4.870 -5.157 1.00 98.69 75 ALA A CA 1
ATOM 533 C C . ALA A 1 75 ? -3.261 5.173 -3.726 1.00 98.69 75 ALA A C 1
ATOM 535 O O . ALA A 1 75 ? -4.056 5.073 -2.792 1.00 98.69 75 ALA A O 1
ATOM 536 N N . GLY A 1 76 ? -2.011 5.609 -3.542 1.00 98.62 76 GLY A N 1
ATOM 537 C CA . GLY A 1 76 ? -1.479 6.001 -2.235 1.00 98.62 76 GLY A CA 1
ATOM 538 C C . GLY A 1 76 ? -2.300 7.103 -1.561 1.00 98.62 76 GLY A C 1
ATOM 539 O O . GLY A 1 76 ? -2.642 6.987 -0.384 1.00 98.62 76 GLY A O 1
ATOM 540 N N . LEU A 1 77 ? -2.704 8.132 -2.311 1.00 98.56 77 LEU A N 1
ATOM 541 C CA . LEU A 1 77 ? -3.555 9.211 -1.795 1.00 98.56 77 LEU A CA 1
ATOM 542 C C . LEU A 1 77 ? -4.947 8.709 -1.381 1.00 98.56 77 LEU A C 1
ATOM 544 O O . LEU A 1 77 ? -5.423 9.030 -0.288 1.00 98.56 77 LEU A O 1
ATOM 548 N N . CYS A 1 78 ? -5.587 7.875 -2.204 1.00 98.69 78 CYS A N 1
ATOM 549 C CA . CYS A 1 78 ? -6.848 7.222 -1.847 1.00 98.69 78 CYS A CA 1
ATOM 550 C C . CYS A 1 78 ? -6.695 6.348 -0.595 1.00 98.69 78 CYS A C 1
ATOM 552 O O . CYS A 1 78 ? -7.565 6.360 0.279 1.00 98.69 78 CYS A O 1
ATOM 554 N N . PHE A 1 79 ? -5.569 5.642 -0.462 1.00 98.69 79 PHE A N 1
ATOM 555 C CA . PHE A 1 79 ? -5.278 4.827 0.710 1.00 98.69 79 PHE A CA 1
ATOM 556 C C . PHE A 1 79 ? -5.145 5.667 1.982 1.00 98.69 79 PHE A C 1
ATOM 558 O O . PHE A 1 79 ? -5.660 5.264 3.020 1.00 98.69 79 PHE A O 1
ATOM 565 N N . LEU A 1 80 ? -4.531 6.852 1.923 1.00 98.56 80 LEU A N 1
ATOM 566 C CA . LEU A 1 80 ? -4.463 7.759 3.076 1.00 98.56 80 LEU A CA 1
ATOM 567 C C . LEU A 1 80 ? -5.854 8.220 3.527 1.00 98.56 80 LEU A C 1
ATOM 569 O O . LEU A 1 80 ? -6.127 8.261 4.727 1.00 98.56 80 LEU A O 1
ATOM 573 N N . VAL A 1 81 ? -6.764 8.512 2.591 1.00 98.25 81 VAL A N 1
ATOM 574 C CA . VAL A 1 81 ? -8.159 8.861 2.922 1.00 98.25 81 VAL A CA 1
ATOM 575 C C . VAL A 1 81 ? -8.885 7.673 3.558 1.00 98.25 81 VAL A C 1
ATOM 577 O O . VAL A 1 81 ? -9.570 7.836 4.573 1.00 98.25 81 VAL A O 1
ATOM 580 N N . PHE A 1 82 ? -8.709 6.473 3.000 1.00 98.06 82 PHE A N 1
ATOM 581 C CA . PHE A 1 82 ? -9.217 5.227 3.576 1.00 98.06 82 PHE A CA 1
ATOM 582 C C . PHE A 1 82 ? -8.684 5.012 5.002 1.00 98.06 82 PHE A C 1
ATOM 584 O O . PHE A 1 82 ? -9.469 4.824 5.934 1.00 98.06 82 PHE A O 1
ATOM 591 N N . LEU A 1 83 ? -7.370 5.137 5.196 1.00 98.06 83 LEU A N 1
ATOM 592 C CA . LEU A 1 83 ? -6.681 4.947 6.469 1.00 98.06 83 LEU A CA 1
ATOM 593 C C . LEU A 1 83 ? -7.117 5.978 7.511 1.00 98.06 83 LEU A C 1
ATOM 595 O O . LEU A 1 83 ? -7.353 5.622 8.661 1.00 98.06 83 LEU A O 1
ATOM 599 N N . MET A 1 84 ? -7.302 7.239 7.116 1.00 97.31 84 MET A N 1
ATOM 600 C CA . MET A 1 84 ? -7.838 8.289 7.985 1.00 97.31 84 MET A CA 1
ATOM 601 C C . MET A 1 84 ? -9.233 7.923 8.508 1.00 97.31 84 MET A C 1
ATOM 603 O O . MET A 1 84 ? -9.513 8.082 9.697 1.00 97.31 84 MET A O 1
ATOM 607 N N . LYS A 1 85 ? -10.123 7.422 7.642 1.00 96.38 85 LYS A N 1
ATOM 608 C CA . LYS A 1 85 ? -11.478 7.019 8.051 1.00 96.38 85 LYS A CA 1
ATOM 609 C C . LYS A 1 85 ? -11.476 5.741 8.885 1.00 96.38 85 LYS A C 1
ATOM 611 O O . LYS A 1 85 ? -12.243 5.654 9.846 1.00 96.38 85 LYS A O 1
ATOM 616 N N . LEU A 1 86 ? -10.606 4.787 8.562 1.00 96.25 86 LEU A N 1
ATOM 617 C CA . LEU A 1 86 ? -10.394 3.586 9.366 1.00 96.25 86 LEU A CA 1
ATOM 618 C C . LEU A 1 86 ? -9.884 3.953 10.767 1.00 96.25 86 LEU A C 1
ATOM 620 O O . LEU A 1 86 ? -10.473 3.523 11.755 1.00 96.25 86 LEU A O 1
ATOM 624 N N . ARG A 1 87 ? -8.880 4.836 10.860 1.00 97.06 87 ARG A N 1
ATOM 625 C CA . ARG A 1 87 ? -8.337 5.373 12.118 1.00 97.06 87 ARG A CA 1
ATOM 626 C C . ARG A 1 87 ? -9.432 5.923 13.017 1.00 97.06 87 ARG A C 1
ATOM 628 O O . ARG A 1 87 ? -9.466 5.576 14.189 1.00 97.06 87 ARG A O 1
ATOM 635 N N . SER A 1 88 ? -10.325 6.768 12.495 1.00 95.25 88 SER A N 1
ATOM 636 C CA . SER A 1 88 ? -11.405 7.342 13.308 1.00 95.25 88 SER A CA 1
ATOM 637 C C . SER A 1 88 ? -12.281 6.266 13.951 1.00 95.25 88 SER A C 1
ATOM 639 O O . SER A 1 88 ? -12.671 6.413 15.101 1.00 95.25 88 SER A O 1
ATOM 641 N N . ARG A 1 89 ? -12.572 5.173 13.234 1.00 94.12 89 ARG A N 1
ATOM 642 C CA . ARG A 1 89 ? -13.378 4.060 13.758 1.00 94.12 89 ARG A CA 1
ATOM 643 C C . ARG A 1 89 ? -12.613 3.239 14.790 1.00 94.12 89 ARG A C 1
ATOM 645 O O . ARG A 1 89 ? -13.164 2.942 15.845 1.00 94.12 89 ARG A O 1
ATOM 652 N N . LEU A 1 90 ? -11.366 2.893 14.479 1.00 96.44 90 LEU A N 1
ATOM 653 C CA . LEU A 1 90 ? -10.511 2.103 15.361 1.00 96.44 90 LEU A CA 1
ATOM 654 C C . LEU A 1 90 ? -10.235 2.841 16.673 1.00 96.44 90 LEU A C 1
ATOM 656 O O . LEU A 1 90 ? -10.435 2.256 17.728 1.00 96.44 90 LEU A O 1
ATOM 660 N N . LEU A 1 91 ? -9.908 4.135 16.614 1.00 97.12 91 LEU A N 1
ATOM 661 C CA . LEU A 1 91 ? -9.605 4.939 17.799 1.00 97.12 91 LEU A CA 1
ATOM 662 C C . LEU A 1 91 ? -10.804 5.037 18.747 1.00 97.12 91 LEU A C 1
ATOM 664 O O . LEU A 1 91 ? -10.654 4.881 19.955 1.00 97.12 91 LEU A O 1
ATOM 668 N N . THR A 1 92 ? -12.005 5.275 18.205 1.00 95.31 92 THR A N 1
ATOM 669 C CA . THR A 1 92 ? -13.231 5.322 19.015 1.00 95.31 92 THR A CA 1
ATOM 670 C C . THR A 1 92 ? -13.518 3.985 19.695 1.00 95.31 92 THR A C 1
ATOM 672 O O . THR A 1 92 ? -14.014 3.981 20.816 1.00 95.31 92 THR A O 1
ATOM 675 N N . ALA A 1 93 ? -13.227 2.865 19.032 1.00 95.62 93 ALA A N 1
ATOM 676 C CA . ALA A 1 93 ? -13.487 1.539 19.581 1.00 95.62 93 ALA A CA 1
ATOM 677 C C . ALA A 1 93 ? -12.396 1.045 20.541 1.00 95.62 93 ALA A C 1
ATOM 679 O O . ALA A 1 93 ? -12.706 0.332 21.488 1.00 95.62 93 ALA A O 1
ATOM 680 N N . GLU A 1 94 ? -11.132 1.393 20.294 1.00 96.81 94 GLU A N 1
ATOM 681 C CA . GLU A 1 94 ? -10.006 1.058 21.170 1.00 96.81 94 GLU A CA 1
ATOM 682 C C . GLU A 1 94 ? -10.107 1.797 22.507 1.00 96.81 94 GLU A C 1
ATOM 684 O O . GLU A 1 94 ? -9.866 1.200 23.555 1.00 96.81 94 GLU A O 1
ATOM 689 N N . GLY A 1 95 ? -10.504 3.074 22.478 1.00 92.38 95 GLY A N 1
ATOM 690 C CA . GLY A 1 95 ? -10.466 3.930 23.660 1.00 92.38 95 GLY A CA 1
ATOM 691 C C . GLY A 1 95 ? -9.040 4.104 24.204 1.00 92.38 95 GLY A C 1
ATOM 692 O O . GLY A 1 95 ? -8.053 3.754 23.557 1.00 92.38 95 GLY A O 1
ATOM 693 N N . GLY A 1 96 ? -8.920 4.673 25.406 1.00 91.00 96 GLY A N 1
ATOM 694 C CA . GLY A 1 96 ? -7.624 4.832 26.077 1.00 91.00 96 GLY A CA 1
ATOM 695 C C . GLY A 1 96 ? -6.609 5.664 25.278 1.00 91.00 96 GLY A C 1
ATOM 696 O O . GLY A 1 96 ? -6.952 6.714 24.735 1.00 91.00 96 GLY A O 1
ATOM 697 N N . THR A 1 97 ? -5.354 5.203 25.236 1.00 90.31 97 THR A N 1
ATOM 698 C CA . THR A 1 97 ? -4.222 5.894 24.588 1.00 90.31 97 THR A CA 1
ATOM 699 C C . THR A 1 97 ? -4.178 5.721 23.065 1.00 90.31 97 THR A C 1
ATOM 701 O O . THR A 1 97 ? -3.512 6.505 22.389 1.00 90.31 97 THR A O 1
ATOM 704 N N . GLY A 1 98 ? -4.903 4.747 22.496 1.00 95.00 98 GLY A N 1
ATOM 705 C CA . GLY A 1 98 ? -4.963 4.526 21.045 1.00 95.00 98 GLY A CA 1
ATOM 706 C C . GLY A 1 98 ? -3.648 4.041 20.420 1.00 95.00 98 GLY A C 1
ATOM 707 O O . GLY A 1 98 ? -3.340 4.391 19.275 1.00 95.00 98 GLY A O 1
ATOM 708 N N . GLU A 1 99 ? -2.840 3.287 21.165 1.00 97.44 99 GLU A N 1
ATOM 709 C CA . GLU A 1 99 ? -1.524 2.799 20.732 1.00 97.44 99 GLU A CA 1
ATOM 710 C C . GLU A 1 99 ? -1.611 1.857 19.525 1.00 97.44 99 GLU A C 1
ATOM 712 O O . GLU A 1 99 ? -0.848 2.012 18.567 1.00 97.44 99 GLU A O 1
ATOM 717 N N . LEU A 1 100 ? -2.572 0.926 19.506 1.00 97.75 100 LEU A N 1
ATOM 718 C CA . LEU A 1 100 ? -2.736 -0.008 18.388 1.00 97.75 100 LEU A CA 1
ATOM 719 C C . LEU A 1 100 ? -3.244 0.721 17.146 1.00 97.75 100 LEU A C 1
ATOM 721 O O . LEU A 1 100 ? -2.754 0.488 16.041 1.00 97.75 100 LEU A O 1
ATOM 725 N N . THR A 1 101 ? -4.184 1.650 17.310 1.00 98.19 101 THR A N 1
ATOM 726 C CA . THR A 1 101 ? -4.645 2.502 16.212 1.00 98.19 101 THR A CA 1
ATOM 727 C C . THR A 1 101 ? -3.502 3.355 15.663 1.00 98.19 101 THR A C 1
ATOM 729 O O . THR A 1 101 ? -3.388 3.523 14.447 1.00 98.19 101 THR A O 1
ATOM 732 N N . SER A 1 102 ? -2.618 3.859 16.526 1.00 98.19 102 SER A N 1
ATOM 733 C CA . SER A 1 102 ? -1.425 4.603 16.106 1.00 98.19 102 SER A CA 1
ATOM 734 C C . SER A 1 102 ? -0.464 3.722 15.307 1.00 98.19 102 SER A C 1
ATOM 736 O O . SER A 1 102 ? 0.027 4.157 14.266 1.00 98.19 102 SER A O 1
ATOM 738 N N . LEU A 1 103 ? -0.275 2.462 15.711 1.00 98.62 103 LEU A N 1
ATOM 739 C CA . LEU A 1 103 ? 0.518 1.486 14.961 1.00 98.62 103 LEU A CA 1
ATOM 740 C C . LEU A 1 103 ? -0.086 1.175 13.581 1.00 98.62 103 LEU A C 1
ATOM 742 O O . LEU A 1 103 ? 0.653 1.127 12.596 1.00 98.62 103 LEU A O 1
ATOM 746 N N . VAL A 1 104 ? -1.414 1.028 13.468 1.00 98.56 104 VAL A N 1
ATOM 747 C CA . VAL A 1 104 ? -2.110 0.863 12.171 1.00 98.56 104 VAL A CA 1
ATOM 748 C C . VAL A 1 104 ? -1.837 2.052 11.249 1.00 98.56 104 VAL A C 1
ATOM 750 O O . VAL A 1 104 ? -1.535 1.871 10.071 1.00 98.56 104 VAL A O 1
ATOM 753 N N . VAL A 1 105 ? -1.918 3.274 11.775 1.00 98.56 105 VAL A N 1
ATOM 754 C CA . VAL A 1 105 ? -1.702 4.495 10.985 1.00 98.56 105 VAL A CA 1
ATOM 755 C C . VAL A 1 105 ? -0.242 4.639 10.572 1.00 98.56 105 VAL A C 1
ATOM 757 O O . VAL A 1 105 ? 0.025 4.909 9.405 1.00 98.56 105 VAL A O 1
ATOM 760 N N . ALA A 1 106 ? 0.698 4.437 11.498 1.00 98.62 106 ALA A N 1
ATOM 761 C CA . ALA A 1 106 ? 2.126 4.547 11.221 1.00 98.62 106 ALA A CA 1
ATOM 762 C C . ALA A 1 106 ? 2.566 3.533 10.156 1.00 98.62 106 ALA A C 1
ATOM 764 O O . ALA A 1 106 ? 3.192 3.899 9.164 1.00 98.62 106 ALA A O 1
ATOM 765 N N . SER A 1 107 ? 2.169 2.270 10.312 1.00 98.69 107 SER A N 1
ATOM 766 C CA . SER A 1 107 ? 2.487 1.212 9.348 1.00 98.69 107 SER A CA 1
ATOM 767 C C . SER A 1 107 ? 1.805 1.425 7.988 1.00 98.69 107 SER A C 1
ATOM 769 O O . SER A 1 107 ? 2.445 1.273 6.947 1.00 98.69 107 SER A O 1
ATOM 771 N N . GLY A 1 108 ? 0.550 1.886 7.966 1.00 98.56 108 GLY A N 1
ATOM 772 C CA . GLY A 1 108 ? -0.131 2.284 6.732 1.00 98.56 108 GLY A CA 1
ATOM 773 C C . GLY A 1 108 ? 0.525 3.482 6.027 1.00 98.56 108 GLY A C 1
ATOM 774 O O . GLY A 1 108 ? 0.597 3.505 4.800 1.00 98.56 108 GLY A O 1
ATOM 775 N N . ALA A 1 109 ? 1.053 4.454 6.776 1.00 98.62 109 ALA A N 1
ATOM 776 C CA . ALA A 1 109 ? 1.801 5.579 6.215 1.00 98.62 109 ALA A CA 1
ATOM 777 C C . ALA A 1 109 ? 3.145 5.133 5.615 1.00 98.62 109 ALA A C 1
ATOM 779 O O . ALA A 1 109 ? 3.495 5.567 4.518 1.00 98.62 109 ALA A O 1
ATOM 780 N N . VAL A 1 110 ? 3.861 4.215 6.279 1.00 98.75 110 VAL A N 1
ATOM 781 C CA . VAL A 1 110 ? 5.084 3.592 5.735 1.00 98.75 110 VAL A CA 1
ATOM 782 C C . VAL A 1 110 ? 4.785 2.838 4.437 1.00 98.75 110 VAL A C 1
ATOM 784 O O . VAL A 1 110 ? 5.531 2.981 3.469 1.00 98.75 110 VAL A O 1
ATOM 787 N N . PHE A 1 111 ? 3.668 2.103 4.369 1.00 98.69 111 PHE A N 1
ATOM 788 C CA . PHE A 1 111 ? 3.219 1.476 3.123 1.00 98.69 111 PHE A CA 1
ATOM 789 C C . PHE A 1 111 ? 3.057 2.506 1.996 1.00 98.69 111 PHE A C 1
ATOM 791 O O . PHE A 1 111 ? 3.591 2.297 0.910 1.00 98.69 111 PHE A O 1
ATOM 798 N N . VAL A 1 112 ? 2.383 3.636 2.241 1.00 98.69 112 VAL A N 1
ATOM 799 C CA . VAL A 1 112 ? 2.187 4.685 1.220 1.00 98.69 112 VAL A CA 1
ATOM 800 C C . VAL A 1 112 ? 3.502 5.344 0.807 1.00 98.69 112 VAL A C 1
ATOM 802 O O . VAL A 1 112 ? 3.708 5.613 -0.379 1.00 98.69 112 VAL A O 1
ATOM 805 N N . ALA A 1 113 ? 4.413 5.580 1.751 1.00 98.56 113 ALA A N 1
ATOM 806 C CA . ALA A 1 113 ? 5.734 6.123 1.446 1.00 98.56 113 ALA A CA 1
ATOM 807 C C . ALA A 1 113 ? 6.502 5.193 0.492 1.00 98.56 113 ALA A C 1
ATOM 809 O O . ALA A 1 113 ? 6.993 5.629 -0.549 1.00 98.56 113 ALA A O 1
ATOM 810 N N . LEU A 1 114 ? 6.529 3.892 0.786 1.00 98.31 114 LEU A N 1
ATOM 811 C CA . LEU A 1 114 ? 7.222 2.902 -0.041 1.00 98.31 114 LEU A CA 1
ATOM 812 C C . LEU A 1 114 ? 6.497 2.612 -1.361 1.00 98.31 114 LEU A C 1
ATOM 814 O O . LEU A 1 114 ? 7.145 2.384 -2.382 1.00 98.31 114 LEU A O 1
ATOM 818 N N . LEU A 1 115 ? 5.166 2.710 -1.383 1.00 98.06 115 LEU A N 1
ATOM 819 C CA . LEU A 1 115 ? 4.380 2.710 -2.617 1.00 98.06 115 LEU A CA 1
ATOM 820 C C . LEU A 1 115 ? 4.755 3.896 -3.515 1.00 98.06 115 LEU A C 1
ATOM 822 O O . LEU A 1 115 ? 4.832 3.730 -4.728 1.00 98.06 115 LEU A O 1
ATOM 826 N N . SER A 1 116 ? 5.037 5.065 -2.936 1.00 98.19 116 SER A N 1
ATOM 827 C CA . SER A 1 116 ? 5.456 6.259 -3.685 1.00 98.19 116 SER A CA 1
ATOM 828 C C . SER A 1 116 ? 6.864 6.104 -4.266 1.00 98.19 116 SER A C 1
ATOM 830 O O . SER A 1 116 ? 7.098 6.482 -5.412 1.00 98.19 116 SER A O 1
ATOM 832 N N . VAL A 1 117 ? 7.785 5.471 -3.528 1.00 98.06 117 VAL A N 1
ATOM 833 C CA . VAL A 1 117 ? 9.108 5.081 -4.055 1.00 98.06 117 VAL A CA 1
ATOM 834 C C . VAL A 1 117 ? 8.952 4.118 -5.235 1.00 98.06 117 VAL A C 1
ATOM 836 O O . VAL A 1 117 ? 9.560 4.314 -6.288 1.00 98.06 117 VAL A O 1
ATOM 839 N N . ALA A 1 118 ? 8.082 3.114 -5.103 1.00 96.56 118 ALA A N 1
ATOM 840 C CA . ALA A 1 118 ? 7.784 2.195 -6.196 1.00 96.56 118 ALA A CA 1
ATOM 841 C C . ALA A 1 118 ? 7.137 2.901 -7.398 1.00 96.56 118 ALA A C 1
ATOM 843 O O . ALA A 1 118 ? 7.501 2.612 -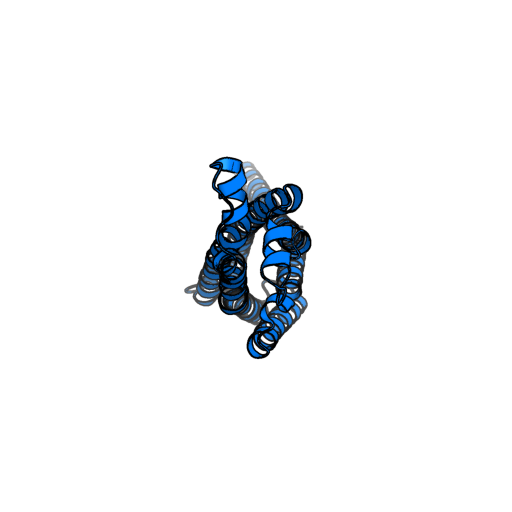8.538 1.00 96.56 118 ALA A O 1
ATOM 844 N N . ALA A 1 119 ? 6.244 3.865 -7.164 1.00 97.06 119 ALA A N 1
ATOM 845 C CA . ALA A 1 119 ? 5.649 4.690 -8.212 1.00 97.06 119 ALA A CA 1
ATOM 846 C C . ALA A 1 119 ? 6.727 5.430 -9.014 1.00 97.06 119 ALA A C 1
ATOM 848 O O . ALA A 1 119 ? 6.782 5.302 -10.238 1.00 97.06 119 ALA A O 1
ATOM 849 N N . ALA A 1 120 ? 7.619 6.140 -8.315 1.00 96.94 120 ALA A N 1
ATOM 850 C CA . ALA A 1 120 ? 8.711 6.885 -8.929 1.00 96.94 120 ALA A CA 1
ATOM 851 C C . ALA A 1 120 ? 9.617 5.961 -9.751 1.00 96.94 120 ALA A C 1
ATOM 853 O O . ALA A 1 120 ? 9.860 6.222 -10.924 1.00 96.94 120 ALA A O 1
ATOM 854 N N . SER A 1 121 ? 10.042 4.831 -9.181 1.00 95.12 121 SER A N 1
ATOM 855 C CA . SER A 1 121 ? 10.920 3.879 -9.875 1.00 95.12 121 SER A CA 1
ATOM 856 C C . SER A 1 121 ? 10.331 3.317 -11.176 1.00 95.12 121 SER A C 1
ATOM 858 O O . SER A 1 121 ? 11.074 3.010 -12.104 1.00 95.12 121 SER A O 1
ATOM 860 N N . ARG A 1 122 ? 8.998 3.199 -11.263 1.00 91.25 122 ARG A N 1
ATOM 861 C CA . ARG A 1 122 ? 8.316 2.705 -12.463 1.00 91.25 122 ARG A CA 1
ATOM 862 C C . ARG A 1 122 ? 8.266 3.746 -13.562 1.00 91.25 122 ARG A C 1
ATOM 864 O O . ARG A 1 122 ? 8.552 3.415 -14.703 1.00 91.25 122 ARG A O 1
ATOM 871 N N . GLY A 1 123 ? 7.865 4.971 -13.231 1.00 94.62 123 GLY A N 1
ATOM 872 C CA . GLY A 1 123 ? 7.593 5.998 -14.235 1.00 94.62 123 GLY A CA 1
ATOM 873 C C . GLY A 1 123 ? 8.761 6.913 -14.552 1.00 94.62 123 GLY A C 1
ATOM 874 O O . GLY A 1 123 ? 8.695 7.586 -15.573 1.00 94.62 123 GLY A O 1
ATOM 875 N N . LEU A 1 124 ? 9.812 6.956 -13.726 1.00 96.06 124 LEU A N 1
ATOM 876 C CA . LEU A 1 124 ? 10.886 7.947 -13.854 1.00 96.06 124 LEU A CA 1
ATOM 877 C C . LEU A 1 124 ? 11.532 7.948 -15.244 1.00 96.06 124 LEU A C 1
ATOM 879 O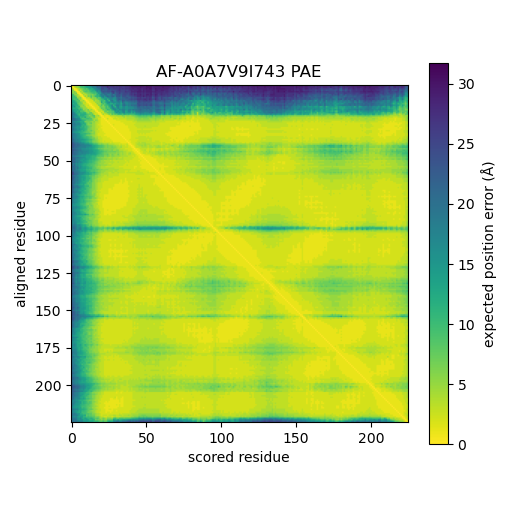 O . LEU A 1 124 ? 11.676 9.016 -15.830 1.00 96.06 124 LEU A O 1
ATOM 883 N N . ILE A 1 125 ? 11.879 6.775 -15.788 1.00 95.44 125 ILE A N 1
ATOM 884 C CA . ILE A 1 125 ? 12.507 6.668 -17.118 1.00 95.44 125 ILE A CA 1
ATOM 885 C C . ILE A 1 125 ? 11.551 7.172 -18.204 1.00 95.44 125 ILE A C 1
ATOM 887 O O . ILE A 1 125 ? 11.916 8.043 -18.990 1.00 95.44 125 ILE A O 1
ATOM 891 N N . GLY A 1 126 ? 10.310 6.672 -18.227 1.00 95.50 126 GLY A N 1
ATOM 892 C CA . GLY A 1 126 ? 9.315 7.112 -19.206 1.00 95.50 126 GLY A CA 1
ATOM 893 C C . GLY A 1 126 ? 9.012 8.606 -19.099 1.00 95.50 126 GLY A C 1
ATOM 894 O O . GLY A 1 126 ? 8.885 9.282 -20.116 1.00 95.50 126 GLY A O 1
ATOM 895 N N . PHE A 1 127 ? 8.954 9.140 -17.877 1.00 95.62 127 PHE A N 1
ATOM 896 C CA . PHE A 1 127 ? 8.729 10.557 -17.618 1.00 95.62 127 PHE A CA 1
ATOM 897 C C . PHE A 1 127 ? 9.899 11.400 -18.126 1.00 95.62 127 PHE A C 1
ATOM 899 O O . PHE A 1 127 ? 9.669 12.375 -18.829 1.00 95.62 127 PHE A O 1
ATOM 906 N N . ALA A 1 128 ? 11.142 11.011 -17.839 1.00 96.38 128 ALA A N 1
ATOM 907 C CA . ALA A 1 128 ? 12.328 11.725 -18.305 1.00 96.38 128 ALA A CA 1
ATOM 908 C C . ALA A 1 128 ? 12.391 11.794 -19.841 1.00 96.38 128 ALA A C 1
ATOM 910 O O . ALA A 1 128 ? 12.600 12.866 -20.405 1.00 96.38 128 ALA A O 1
ATOM 911 N N . ILE A 1 129 ? 12.115 10.684 -20.529 1.00 96.25 129 ILE A N 1
ATOM 912 C CA . ILE A 1 129 ? 12.109 10.643 -21.999 1.00 96.25 129 ILE A CA 1
ATOM 913 C C . ILE A 1 129 ? 10.988 11.525 -22.563 1.00 96.25 129 ILE A C 1
ATOM 915 O O . ILE A 1 129 ? 11.213 12.319 -23.470 1.00 96.25 129 ILE A O 1
ATOM 919 N N . LYS A 1 130 ? 9.768 11.403 -22.026 1.00 94.12 130 LYS A N 1
ATOM 920 C CA . LYS A 1 130 ? 8.573 12.064 -22.578 1.00 94.12 130 LYS A CA 1
ATOM 921 C C . LYS A 1 130 ? 8.459 13.542 -22.217 1.00 94.12 130 LYS A C 1
ATOM 923 O O . LYS A 1 130 ? 7.994 14.323 -23.039 1.00 94.12 130 LYS A O 1
ATOM 928 N N . ALA A 1 131 ? 8.802 13.907 -20.986 1.00 94.69 131 ALA A N 1
ATOM 929 C CA . ALA A 1 131 ? 8.626 15.259 -20.463 1.00 94.69 131 ALA A CA 1
ATOM 930 C C . ALA A 1 131 ? 9.892 16.110 -20.612 1.00 94.69 131 ALA A C 1
ATOM 932 O O . ALA A 1 131 ? 9.782 17.313 -20.838 1.00 94.69 131 ALA A O 1
ATOM 933 N N . ASN A 1 132 ? 11.077 15.494 -20.523 1.00 95.38 132 ASN A N 1
ATOM 934 C CA . ASN A 1 132 ? 12.354 16.213 -20.525 1.00 95.38 132 ASN A CA 1
ATOM 935 C C . ASN A 1 132 ? 13.187 15.973 -21.796 1.00 95.38 132 ASN A C 1
ATOM 937 O O . ASN A 1 132 ? 14.257 16.558 -21.924 1.00 95.38 132 ASN A O 1
ATOM 941 N N . ASN A 1 133 ? 12.707 15.153 -22.742 1.00 93.44 133 ASN A N 1
ATOM 942 C CA . ASN A 1 133 ? 13.442 14.747 -23.950 1.00 93.44 133 ASN A CA 1
ATOM 943 C C . ASN A 1 133 ? 14.803 14.095 -23.648 1.00 93.44 133 ASN A C 1
ATOM 945 O O . ASN A 1 133 ? 15.752 14.233 -24.420 1.00 93.44 133 ASN A O 1
ATOM 949 N N . GLU A 1 134 ? 14.901 13.388 -22.522 1.00 95.75 134 GLU A N 1
ATOM 950 C CA . GLU A 1 134 ? 16.115 12.667 -22.153 1.00 95.75 134 GLU A CA 1
ATOM 951 C C . GLU A 1 134 ? 16.338 11.446 -23.049 1.00 95.75 134 GLU A C 1
ATOM 953 O O . GLU A 1 134 ? 15.398 10.772 -23.483 1.00 95.75 134 GLU A O 1
ATOM 958 N N . SER A 1 135 ? 17.609 11.133 -23.298 1.00 94.81 135 SER A N 1
ATOM 959 C CA . SER A 1 135 ? 17.989 9.905 -24.001 1.00 94.81 135 SER A CA 1
ATOM 960 C C . SER A 1 135 ? 17.764 8.663 -23.133 1.00 94.81 135 SER A C 1
ATOM 962 O O . SER A 1 135 ? 17.761 8.736 -21.901 1.00 94.81 135 SER A O 1
ATOM 964 N N . LEU A 1 136 ? 17.587 7.501 -23.771 1.00 95.06 136 LEU A N 1
ATOM 965 C CA . LEU A 1 136 ? 17.415 6.249 -23.041 1.00 95.06 136 LEU A CA 1
ATOM 966 C C . LEU A 1 136 ? 18.687 5.929 -22.230 1.00 95.06 136 LEU A C 1
ATOM 968 O O . LEU A 1 136 ? 19.775 5.902 -22.811 1.00 95.06 136 LEU A O 1
ATOM 972 N N . PRO A 1 137 ? 18.583 5.665 -20.914 1.00 95.31 137 PRO A N 1
ATOM 973 C CA . PRO A 1 137 ? 19.751 5.338 -20.108 1.00 95.31 137 PRO A CA 1
ATOM 974 C C . PRO A 1 137 ? 20.296 3.941 -20.447 1.00 95.31 137 PRO A C 1
ATOM 976 O O . PRO A 1 137 ? 19.646 3.134 -21.113 1.00 95.31 137 PRO A O 1
ATOM 979 N N . GLY A 1 138 ? 21.498 3.639 -19.947 1.00 95.19 138 GLY A N 1
ATOM 980 C CA . GLY A 1 138 ? 22.138 2.334 -20.131 1.00 95.19 138 GLY A CA 1
ATOM 981 C C . GLY A 1 138 ? 21.326 1.160 -19.564 1.00 95.19 138 GLY A C 1
ATOM 982 O O . GLY A 1 138 ? 20.510 1.324 -18.652 1.00 95.19 138 GLY A O 1
ATOM 983 N N . ALA A 1 139 ? 21.581 -0.044 -20.087 1.00 93.94 139 ALA A N 1
ATOM 984 C CA . ALA A 1 139 ? 20.811 -1.253 -19.781 1.00 93.94 139 ALA A CA 1
ATOM 985 C C . ALA A 1 139 ? 20.765 -1.607 -18.282 1.00 93.94 139 ALA A C 1
ATOM 987 O O . ALA A 1 139 ? 19.733 -2.076 -17.801 1.00 93.94 139 ALA A O 1
ATOM 988 N N . ASP A 1 140 ? 21.829 -1.328 -17.527 1.00 94.62 140 ASP A N 1
ATOM 989 C CA . ASP A 1 140 ? 21.847 -1.550 -16.078 1.00 94.62 140 ASP A CA 1
ATOM 990 C C . ASP A 1 140 ? 20.820 -0.680 -15.347 1.00 94.62 140 ASP A C 1
ATOM 992 O O . ASP A 1 140 ? 20.061 -1.182 -14.519 1.00 94.62 140 ASP A O 1
ATOM 996 N N . THR A 1 141 ? 20.708 0.602 -15.700 1.00 94.81 141 THR A N 1
ATOM 997 C CA . THR A 1 141 ? 19.688 1.494 -15.130 1.00 94.81 141 THR A CA 1
ATOM 998 C C . THR A 1 141 ? 18.282 1.010 -15.478 1.00 94.81 141 THR A C 1
ATOM 1000 O O . THR A 1 141 ? 17.417 0.951 -14.603 1.00 94.81 141 THR A O 1
ATOM 1003 N N . LEU A 1 142 ? 18.059 0.601 -16.734 1.00 94.88 142 LEU A N 1
ATOM 1004 C CA . LEU A 1 142 ? 16.778 0.044 -17.191 1.00 94.88 142 LEU A CA 1
ATOM 1005 C C . LEU A 1 142 ? 16.382 -1.228 -16.431 1.00 94.88 142 LEU A C 1
ATOM 1007 O O . LEU A 1 142 ? 15.194 -1.507 -16.266 1.00 94.88 142 LEU A O 1
ATOM 1011 N N . ARG A 1 143 ? 17.373 -2.001 -15.977 1.00 93.88 143 ARG A N 1
ATOM 1012 C CA . ARG A 1 143 ? 17.190 -3.265 -15.261 1.00 93.88 143 ARG A CA 1
ATOM 1013 C C . ARG A 1 143 ? 16.959 -3.056 -13.768 1.00 93.88 143 ARG A C 1
ATOM 1015 O O . ARG A 1 143 ? 16.018 -3.622 -13.216 1.00 93.88 143 ARG A O 1
ATOM 1022 N N . TYR A 1 144 ? 17.807 -2.271 -13.107 1.00 93.62 144 TYR A N 1
ATOM 1023 C CA . TYR A 1 144 ? 17.815 -2.160 -11.646 1.00 93.62 144 TYR A CA 1
ATOM 1024 C C . TYR A 1 144 ? 16.852 -1.106 -11.097 1.00 93.62 144 TYR A C 1
ATOM 1026 O O . TYR A 1 144 ? 16.398 -1.232 -9.955 1.00 93.62 144 TYR A O 1
ATOM 1034 N N . LEU A 1 145 ? 16.480 -0.091 -11.886 1.00 94.12 145 LEU A N 1
ATOM 1035 C CA . LEU A 1 145 ? 15.554 0.932 -11.401 1.00 94.12 145 LEU A CA 1
ATOM 1036 C C . LEU A 1 145 ? 14.168 0.344 -11.066 1.00 94.12 145 LEU A C 1
ATOM 1038 O O . LEU A 1 145 ? 13.725 0.535 -9.931 1.00 94.12 145 LEU A O 1
ATOM 1042 N N . PRO A 1 146 ? 13.513 -0.456 -11.935 1.00 91.56 146 PRO A N 1
ATOM 1043 C CA . PRO A 1 146 ? 12.250 -1.106 -11.573 1.00 91.56 146 PRO A CA 1
ATOM 1044 C C . PRO A 1 146 ? 12.388 -2.076 -10.391 1.00 91.56 146 PRO A C 1
ATOM 1046 O O . PRO A 1 146 ? 11.498 -2.153 -9.541 1.00 91.56 146 PRO A O 1
ATOM 1049 N N . GLN A 1 147 ? 13.524 -2.779 -10.292 1.00 91.38 147 GLN A N 1
ATOM 1050 C CA . GLN A 1 147 ? 13.800 -3.702 -9.185 1.00 91.38 147 GLN A CA 1
ATOM 1051 C C . GLN A 1 147 ? 13.882 -2.985 -7.836 1.00 91.38 147 GLN A C 1
ATOM 1053 O O . GLN A 1 147 ? 13.412 -3.521 -6.835 1.00 91.38 147 GLN A O 1
ATOM 1058 N N . THR A 1 148 ? 14.399 -1.755 -7.806 1.00 93.12 148 THR A N 1
ATOM 1059 C CA . THR A 1 148 ? 14.392 -0.918 -6.597 1.00 93.12 148 THR A CA 1
ATOM 1060 C C . THR A 1 148 ? 12.966 -0.685 -6.098 1.00 93.12 148 THR A C 1
ATOM 1062 O O . THR A 1 148 ? 12.694 -0.821 -4.906 1.00 93.12 148 THR A O 1
ATOM 1065 N N . GLY A 1 149 ? 12.023 -0.406 -7.002 1.00 93.31 149 GLY A N 1
ATOM 1066 C CA . GLY A 1 149 ? 10.607 -0.274 -6.654 1.00 93.31 149 GLY A CA 1
ATOM 1067 C C . GLY A 1 149 ? 9.978 -1.562 -6.159 1.00 93.31 149 GLY A C 1
ATOM 1068 O O . GLY A 1 149 ? 9.221 -1.557 -5.186 1.00 93.31 149 GLY A O 1
ATOM 1069 N N . TYR A 1 150 ? 10.299 -2.674 -6.818 1.00 90.50 150 TYR A N 1
ATOM 1070 C CA . TYR A 1 150 ? 9.839 -3.998 -6.414 1.00 90.50 150 TYR A CA 1
ATOM 1071 C C . TYR A 1 150 ? 10.352 -4.383 -5.027 1.00 90.50 150 TYR A C 1
ATOM 1073 O O . TYR A 1 150 ? 9.572 -4.885 -4.221 1.00 90.50 150 TYR A O 1
ATOM 1081 N N . ALA A 1 151 ? 11.608 -4.076 -4.706 1.00 92.06 151 ALA A N 1
ATOM 1082 C CA . ALA A 1 151 ? 12.166 -4.277 -3.374 1.00 92.06 151 ALA A CA 1
ATOM 1083 C C . ALA A 1 151 ? 11.513 -3.347 -2.339 1.00 92.06 151 ALA A C 1
ATOM 1085 O O . ALA A 1 151 ? 11.065 -3.815 -1.292 1.00 92.06 151 ALA A O 1
ATOM 1086 N N . ALA A 1 152 ? 11.387 -2.050 -2.640 1.00 95.06 152 ALA A N 1
ATOM 1087 C CA . ALA A 1 152 ? 10.796 -1.069 -1.730 1.00 95.06 152 ALA A CA 1
ATOM 1088 C C . ALA A 1 152 ? 9.352 -1.433 -1.351 1.00 95.06 152 ALA A C 1
ATOM 1090 O O . ALA A 1 152 ? 9.010 -1.479 -0.168 1.00 95.06 152 ALA A O 1
ATOM 1091 N N . LEU A 1 153 ? 8.508 -1.738 -2.340 1.00 95.06 153 LEU A N 1
ATOM 1092 C CA . LEU A 1 153 ? 7.113 -2.105 -2.107 1.00 95.06 153 LEU A CA 1
ATOM 1093 C C . LEU A 1 153 ? 6.963 -3.541 -1.606 1.00 95.06 153 LEU A C 1
ATOM 1095 O O . LEU A 1 153 ? 6.196 -3.769 -0.679 1.00 95.06 153 LEU A O 1
ATOM 1099 N N . GLY A 1 154 ? 7.660 -4.500 -2.215 1.00 90.44 154 GLY A N 1
ATOM 1100 C CA . GLY A 1 154 ? 7.556 -5.918 -1.883 1.00 90.44 154 GLY A CA 1
ATOM 1101 C C . GLY A 1 154 ? 8.045 -6.207 -0.470 1.00 90.44 154 GLY A C 1
ATOM 1102 O O . GLY A 1 154 ? 7.252 -6.642 0.364 1.00 90.44 154 GLY A O 1
ATOM 1103 N N . ALA A 1 155 ? 9.318 -5.901 -0.206 1.00 86.00 155 ALA A N 1
ATOM 1104 C CA . ALA A 1 155 ? 9.973 -6.206 1.061 1.00 86.00 1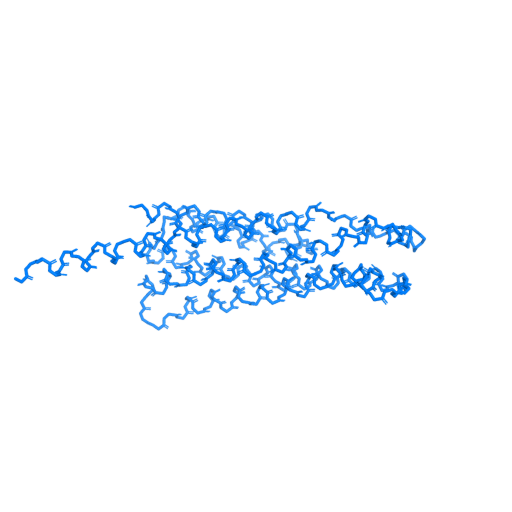55 ALA A CA 1
ATOM 1105 C C . ALA A 1 155 ? 9.587 -5.222 2.167 1.00 86.00 155 ALA A C 1
ATOM 1107 O O . ALA A 1 155 ? 9.290 -5.637 3.278 1.00 86.00 155 ALA A O 1
ATOM 1108 N N . GLY A 1 156 ? 9.563 -3.918 1.890 1.00 91.12 156 GLY A N 1
ATOM 1109 C CA . GLY A 1 156 ? 9.240 -2.927 2.918 1.00 91.12 156 GLY A CA 1
ATOM 1110 C C . GLY A 1 156 ? 7.742 -2.625 3.011 1.00 91.12 156 GLY A C 1
ATOM 1111 O O . GLY A 1 156 ? 7.125 -2.773 4.066 1.00 91.12 156 GLY A O 1
ATOM 1112 N N . GLY A 1 157 ? 7.144 -2.195 1.897 1.00 97.12 157 GLY A N 1
ATOM 1113 C CA . GLY A 1 157 ? 5.792 -1.637 1.868 1.00 97.12 157 GLY A CA 1
ATOM 1114 C C . GLY A 1 157 ? 4.721 -2.641 2.276 1.00 97.12 157 GLY A C 1
ATOM 1115 O O . GLY A 1 157 ? 3.912 -2.360 3.160 1.00 97.12 157 GLY A O 1
ATOM 1116 N N . LEU A 1 158 ? 4.714 -3.824 1.665 1.00 97.31 158 LEU A N 1
ATOM 1117 C CA . LEU A 1 158 ? 3.724 -4.856 1.955 1.00 97.31 158 LEU A CA 1
ATOM 1118 C C . LEU A 1 158 ? 3.908 -5.426 3.364 1.00 97.31 158 LEU A C 1
ATOM 1120 O O . LEU A 1 158 ? 2.905 -5.650 4.033 1.00 97.31 158 LEU A O 1
ATOM 1124 N N . LEU A 1 159 ? 5.136 -5.570 3.876 1.00 97.62 159 LEU A N 1
ATOM 1125 C CA . LEU A 1 159 ? 5.335 -5.946 5.283 1.00 97.62 159 LEU A CA 1
ATOM 1126 C C . LEU A 1 159 ? 4.771 -4.890 6.244 1.00 97.62 159 LEU A C 1
ATOM 1128 O O . LEU A 1 159 ? 4.100 -5.246 7.213 1.00 97.62 159 LEU A O 1
ATOM 1132 N N . ALA A 1 160 ? 4.946 -3.598 5.955 1.00 98.44 160 ALA A N 1
ATOM 1133 C CA . ALA A 1 160 ? 4.293 -2.542 6.728 1.00 98.44 160 ALA A CA 1
ATOM 1134 C C . ALA A 1 160 ? 2.757 -2.642 6.636 1.00 98.44 160 ALA A C 1
ATOM 1136 O O . ALA A 1 160 ? 2.063 -2.572 7.650 1.00 98.44 160 ALA A O 1
ATOM 1137 N N . ALA A 1 161 ? 2.208 -2.912 5.450 1.00 98.31 161 ALA A N 1
ATOM 1138 C CA . ALA A 1 161 ? 0.776 -3.163 5.294 1.00 98.31 161 ALA A CA 1
ATOM 1139 C C . ALA A 1 161 ? 0.307 -4.398 6.089 1.00 98.31 161 ALA A C 1
ATOM 1141 O O . ALA A 1 161 ? -0.765 -4.360 6.689 1.00 98.31 161 ALA A O 1
ATOM 1142 N N . ALA A 1 162 ? 1.110 -5.463 6.169 1.00 98.44 162 ALA A N 1
ATOM 1143 C CA . ALA A 1 162 ? 0.804 -6.650 6.966 1.00 98.44 162 ALA A CA 1
ATOM 1144 C C . ALA A 1 162 ? 0.706 -6.325 8.464 1.00 98.44 162 ALA A C 1
ATOM 1146 O O . ALA A 1 162 ? -0.198 -6.822 9.136 1.00 98.44 162 ALA A O 1
ATOM 1147 N N . VAL A 1 163 ? 1.562 -5.435 8.982 1.00 98.69 163 VAL A N 1
ATOM 1148 C CA . VAL A 1 163 ? 1.447 -4.922 10.360 1.00 98.69 163 VAL A CA 1
ATOM 1149 C C . VAL A 1 163 ? 0.123 -4.180 10.551 1.00 98.69 163 VAL A C 1
ATOM 1151 O O . VAL A 1 163 ? -0.581 -4.435 11.533 1.00 98.69 163 VAL A O 1
ATOM 1154 N N . ALA A 1 164 ? -0.269 -3.323 9.602 1.00 98.62 164 ALA A N 1
ATOM 1155 C CA . ALA A 1 164 ? -1.554 -2.624 9.652 1.00 98.62 164 ALA A CA 1
ATOM 1156 C C . ALA A 1 164 ? -2.740 -3.607 9.650 1.00 98.62 164 ALA A C 1
ATOM 1158 O O . ALA A 1 164 ? -3.658 -3.474 10.464 1.00 98.62 164 ALA A O 1
ATOM 1159 N N . MET A 1 165 ? -2.708 -4.625 8.784 1.00 98.69 165 MET A N 1
ATOM 1160 C CA . MET A 1 165 ? -3.732 -5.673 8.684 1.00 98.69 165 MET A CA 1
ATOM 1161 C C . MET A 1 165 ? -3.845 -6.496 9.967 1.00 98.69 165 MET A C 1
ATOM 1163 O O . MET A 1 165 ? -4.949 -6.680 10.487 1.00 98.69 165 MET A O 1
ATOM 1167 N N . ALA A 1 166 ? -2.718 -6.977 10.496 1.00 98.75 166 ALA A N 1
ATOM 1168 C CA . ALA A 1 166 ? -2.672 -7.791 11.706 1.00 98.75 166 ALA A CA 1
ATOM 1169 C C . ALA A 1 166 ? -3.161 -6.999 12.923 1.00 98.75 166 ALA A C 1
ATOM 1171 O O . ALA A 1 166 ? -4.010 -7.475 13.676 1.00 98.75 166 ALA A O 1
ATOM 1172 N N . THR A 1 167 ? -2.703 -5.753 13.068 1.00 98.69 167 THR A N 1
ATOM 1173 C CA . THR A 1 167 ? -3.101 -4.878 14.180 1.00 98.69 167 THR A CA 1
ATOM 1174 C C . THR A 1 167 ? -4.579 -4.495 14.088 1.00 98.69 167 THR A C 1
ATOM 1176 O O . THR A 1 167 ? -5.297 -4.550 15.086 1.00 98.69 167 THR A O 1
ATOM 1179 N N . THR A 1 168 ? -5.081 -4.202 12.882 1.00 98.56 168 THR A N 1
ATOM 1180 C CA . THR A 1 168 ? -6.519 -3.984 12.647 1.00 98.56 168 THR A CA 1
ATOM 1181 C C . THR A 1 168 ? -7.328 -5.229 13.014 1.00 98.56 168 THR A C 1
ATOM 1183 O O . THR A 1 168 ? -8.364 -5.125 13.667 1.00 98.56 168 THR A O 1
ATOM 1186 N N . SER A 1 169 ? -6.848 -6.418 12.648 1.00 98.44 169 SER A N 1
ATOM 1187 C CA . SER A 1 169 ? -7.515 -7.689 12.959 1.00 98.44 169 SER A CA 1
ATOM 1188 C C . SER A 1 169 ? -7.564 -7.953 14.463 1.00 98.44 169 SER A C 1
ATOM 1190 O O . SER A 1 169 ? -8.614 -8.328 14.985 1.00 98.44 169 SER A O 1
ATOM 1192 N N . LEU A 1 170 ? -6.468 -7.680 15.177 1.00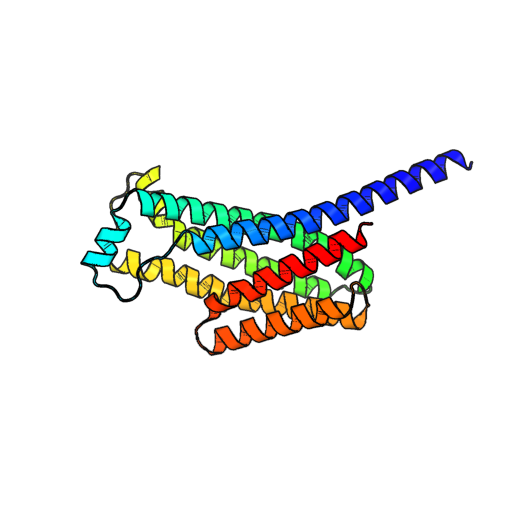 98.25 170 LEU A N 1
ATOM 1193 C CA . LEU A 1 170 ? -6.409 -7.754 16.636 1.00 98.25 170 LEU A CA 1
ATOM 1194 C C . LEU A 1 170 ? -7.419 -6.802 17.287 1.00 98.25 170 LEU A C 1
ATOM 1196 O O . LEU A 1 170 ? -8.152 -7.211 18.188 1.00 98.25 170 LEU A O 1
ATOM 1200 N N . LEU A 1 171 ? -7.496 -5.557 16.811 1.00 97.94 171 LEU A N 1
ATOM 1201 C CA . LEU A 1 171 ? -8.474 -4.584 17.296 1.00 97.94 171 LEU A CA 1
ATOM 1202 C C . LEU A 1 171 ? -9.909 -5.058 17.067 1.00 97.94 171 LEU A C 1
ATOM 1204 O O . LEU A 1 171 ? -10.714 -4.982 17.988 1.00 97.94 171 LEU A O 1
ATOM 1208 N N . ILE A 1 172 ? -10.224 -5.614 15.894 1.00 97.88 172 ILE A N 1
ATOM 1209 C CA . ILE A 1 172 ? -11.557 -6.167 15.609 1.00 97.88 172 ILE A CA 1
ATOM 1210 C C . ILE A 1 172 ? -11.913 -7.290 16.588 1.00 97.88 172 ILE A C 1
ATOM 1212 O O . ILE A 1 172 ? -13.041 -7.329 17.077 1.00 97.88 172 ILE A O 1
ATOM 1216 N N . VAL A 1 173 ? -10.972 -8.182 16.910 1.00 98.00 173 VAL A N 1
ATOM 1217 C CA . VAL A 1 173 ? -11.201 -9.256 17.891 1.00 98.00 173 VAL A CA 1
ATOM 1218 C C . VAL A 1 173 ? -11.418 -8.698 19.299 1.00 98.00 173 VAL A C 1
ATOM 1220 O O . VAL A 1 173 ? -12.279 -9.204 20.015 1.00 98.00 173 VAL A O 1
ATOM 1223 N N . ARG A 1 174 ? -10.669 -7.660 19.694 1.00 96.44 174 ARG A N 1
ATOM 1224 C CA . ARG A 1 174 ? -10.736 -7.069 21.042 1.00 96.44 174 ARG A CA 1
ATOM 1225 C C . ARG A 1 174 ? -11.970 -6.201 21.276 1.00 96.44 174 ARG A C 1
ATOM 1227 O O . ARG A 1 174 ? -12.502 -6.210 22.378 1.00 96.44 174 ARG A O 1
ATOM 1234 N N . THR A 1 175 ? -12.397 -5.439 20.273 1.00 96.38 175 THR A N 1
ATOM 1235 C CA . THR A 1 175 ? -13.400 -4.371 20.449 1.00 96.38 175 THR A CA 1
ATOM 1236 C C . THR A 1 175 ? -14.702 -4.625 19.699 1.00 96.38 175 THR A C 1
ATOM 1238 O O . THR A 1 175 ? -15.663 -3.885 19.883 1.00 96.38 175 THR A O 1
ATOM 1241 N N . ALA A 1 176 ? -14.748 -5.641 18.829 1.00 94.56 176 ALA A N 1
ATOM 1242 C CA . ALA A 1 176 ? -15.879 -5.916 17.941 1.00 94.56 176 ALA A CA 1
ATOM 1243 C C . ALA A 1 176 ? -16.309 -4.708 17.076 1.00 94.56 176 ALA A C 1
ATOM 1245 O O . ALA A 1 176 ? -17.455 -4.633 16.635 1.00 94.56 176 ALA A O 1
ATOM 1246 N N . VAL A 1 177 ? -15.383 -3.779 16.784 1.00 95.31 177 VAL A N 1
ATOM 1247 C CA . VAL A 1 177 ? -15.636 -2.588 15.942 1.00 95.31 177 VAL A CA 1
ATOM 1248 C C . VAL A 1 177 ? -16.164 -2.936 14.545 1.00 95.31 177 VAL A C 1
ATOM 1250 O O . VAL A 1 177 ? -16.930 -2.177 13.953 1.00 95.31 177 VAL A O 1
ATOM 1253 N N . PHE A 1 178 ? -15.783 -4.106 14.030 1.00 95.06 178 PHE A N 1
ATOM 1254 C CA . PHE A 1 178 ? -16.325 -4.714 12.819 1.00 95.06 178 PHE A CA 1
ATOM 1255 C C . PHE A 1 178 ? -16.675 -6.186 13.081 1.00 95.06 178 PHE A C 1
ATOM 1257 O O . PHE A 1 178 ? -16.335 -6.758 14.115 1.00 95.06 178 PHE A O 1
ATOM 1264 N N . GLY A 1 179 ? -17.344 -6.832 12.121 1.00 94.06 179 GLY A N 1
ATOM 1265 C CA . GLY A 1 179 ? -17.648 -8.260 12.212 1.00 94.06 179 GLY A CA 1
ATOM 1266 C C . GLY A 1 179 ? -16.385 -9.132 12.239 1.00 94.06 179 GLY A C 1
ATOM 1267 O O . GLY A 1 179 ? -15.430 -8.876 11.508 1.00 94.06 179 GLY A O 1
ATOM 1268 N N . ARG A 1 180 ? -16.411 -10.216 13.028 1.00 94.88 180 ARG A N 1
ATOM 1269 C CA . ARG A 1 180 ? -15.272 -11.140 13.236 1.00 94.88 180 ARG A CA 1
ATOM 1270 C C . ARG A 1 180 ? -14.714 -11.754 11.948 1.00 94.88 180 ARG A C 1
ATOM 1272 O O . ARG A 1 180 ? -13.530 -12.060 11.892 1.00 94.88 180 ARG A O 1
ATOM 1279 N N . TRP A 1 181 ? -15.535 -11.907 10.907 1.00 96.62 181 TRP A N 1
ATOM 1280 C CA . TRP A 1 181 ? -15.085 -12.382 9.593 1.00 96.62 181 TRP A CA 1
ATOM 1281 C C . TRP A 1 181 ? -13.964 -11.503 9.011 1.00 96.62 181 TRP A C 1
ATOM 1283 O O . TRP A 1 181 ? -13.031 -12.025 8.409 1.00 96.62 181 TRP A O 1
ATOM 1293 N N . LEU A 1 182 ? -14.016 -10.183 9.239 1.00 96.94 182 LEU A N 1
ATOM 1294 C CA . LEU A 1 182 ? -13.020 -9.248 8.722 1.00 96.94 182 LEU A CA 1
ATOM 1295 C C . LEU A 1 182 ? -11.677 -9.403 9.443 1.00 96.94 182 LEU A C 1
ATOM 1297 O O . LEU A 1 182 ? -10.636 -9.262 8.808 1.00 96.94 182 LEU A O 1
ATOM 1301 N N . ALA A 1 183 ? -11.691 -9.745 10.736 1.00 97.31 183 ALA A N 1
ATOM 1302 C CA . ALA A 1 183 ? -10.466 -10.056 11.469 1.00 97.31 183 ALA A CA 1
ATOM 1303 C C . ALA A 1 183 ? -9.755 -11.282 10.884 1.00 97.31 183 ALA A C 1
ATOM 1305 O O . ALA A 1 183 ? -8.541 -11.266 10.723 1.00 97.31 183 ALA A O 1
ATOM 1306 N N . TRP A 1 184 ? -10.503 -12.327 10.516 1.00 98.00 184 TRP A N 1
ATOM 1307 C CA . TRP A 1 184 ? -9.921 -13.513 9.885 1.00 98.00 184 TRP A CA 1
ATOM 1308 C C . TRP A 1 184 ? -9.358 -13.214 8.498 1.00 98.00 184 TRP A C 1
ATOM 1310 O O . TRP A 1 184 ? -8.243 -13.631 8.197 1.00 98.00 184 TRP A O 1
ATOM 1320 N N . VAL A 1 185 ? -10.086 -12.447 7.678 1.00 97.81 185 VAL A N 1
ATOM 1321 C CA . VAL A 1 185 ? -9.602 -12.015 6.356 1.00 97.81 185 VAL A CA 1
ATOM 1322 C C . VAL A 1 185 ? -8.321 -11.188 6.485 1.00 97.81 185 VAL A C 1
ATOM 1324 O O . VAL A 1 185 ? -7.360 -11.446 5.766 1.00 97.81 185 VAL A O 1
ATOM 1327 N N . GLY A 1 186 ? -8.276 -10.224 7.410 1.00 97.69 186 GLY A N 1
ATOM 1328 C CA . GLY A 1 186 ? -7.087 -9.400 7.633 1.00 97.69 186 GLY A CA 1
ATOM 1329 C C . GLY A 1 186 ? -5.901 -10.183 8.190 1.00 97.69 186 GLY A C 1
ATOM 1330 O O . GLY A 1 186 ? -4.785 -10.006 7.710 1.00 97.69 186 GLY A O 1
ATOM 1331 N N . ALA A 1 187 ? -6.129 -11.096 9.134 1.00 98.19 187 ALA A N 1
ATOM 1332 C CA . ALA A 1 187 ? -5.079 -11.959 9.664 1.00 98.19 187 ALA A CA 1
ATOM 1333 C C . ALA A 1 187 ? -4.514 -12.894 8.582 1.00 98.19 187 ALA A C 1
ATOM 1335 O O . ALA A 1 187 ? -3.297 -12.995 8.437 1.00 98.19 187 ALA A O 1
ATOM 1336 N N . ALA A 1 188 ? -5.377 -13.524 7.779 1.00 98.25 188 ALA A N 1
ATOM 1337 C CA . ALA A 1 188 ? -4.955 -14.378 6.672 1.00 98.25 188 ALA A CA 1
ATOM 1338 C C . ALA A 1 188 ? -4.171 -13.592 5.609 1.00 98.25 188 ALA A C 1
ATOM 1340 O O . ALA A 1 188 ? -3.128 -14.056 5.153 1.00 98.25 188 ALA A O 1
ATOM 1341 N N . ALA A 1 189 ? -4.628 -12.384 5.258 1.00 98.25 189 ALA A N 1
ATOM 1342 C CA . ALA A 1 189 ? -3.920 -11.507 4.329 1.00 98.25 189 ALA A CA 1
ATOM 1343 C C . ALA A 1 189 ? -2.534 -11.109 4.861 1.00 98.25 189 ALA A C 1
ATOM 1345 O O . ALA A 1 189 ? -1.554 -11.207 4.127 1.00 98.25 189 ALA A O 1
ATOM 1346 N N . ALA A 1 190 ? -2.430 -10.738 6.142 1.00 98.31 190 ALA A N 1
ATOM 1347 C CA . ALA A 1 190 ? -1.154 -10.408 6.776 1.00 98.31 190 ALA A CA 1
ATOM 1348 C C . ALA A 1 190 ? -0.174 -11.592 6.744 1.00 98.31 190 ALA A C 1
ATOM 1350 O O . ALA A 1 190 ? 0.983 -11.425 6.365 1.00 98.31 190 ALA A O 1
ATOM 1351 N N . ILE A 1 191 ? -0.643 -12.797 7.087 1.00 98.19 191 ILE A N 1
ATOM 1352 C CA . ILE A 1 191 ? 0.174 -14.020 7.049 1.00 98.19 191 ILE A CA 1
A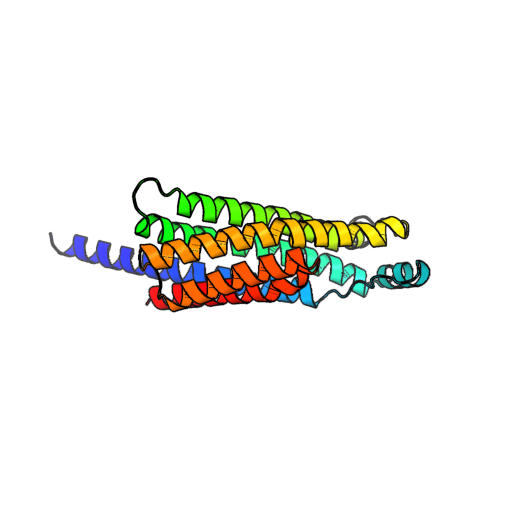TOM 1353 C C . ILE A 1 191 ? 0.642 -14.310 5.623 1.00 98.19 191 ILE A C 1
ATOM 1355 O O . ILE A 1 191 ? 1.826 -14.565 5.418 1.00 98.19 191 ILE A O 1
ATOM 1359 N N . LEU A 1 192 ? -0.252 -14.228 4.633 1.00 97.81 192 LEU A N 1
ATOM 1360 C CA . LEU A 1 192 ? 0.096 -14.450 3.228 1.00 97.81 192 LEU A CA 1
ATOM 1361 C C . LEU A 1 192 ? 1.184 -13.473 2.772 1.00 97.81 192 LEU A C 1
ATOM 1363 O O . LEU A 1 192 ? 2.152 -13.892 2.143 1.00 97.81 192 LEU A O 1
ATOM 1367 N N . VAL A 1 193 ? 1.073 -12.196 3.143 1.00 97.69 193 VAL A N 1
ATOM 1368 C CA . VAL A 1 193 ? 2.090 -11.184 2.831 1.00 97.69 193 VAL A CA 1
ATOM 1369 C C . VAL A 1 193 ? 3.449 -11.522 3.445 1.00 97.69 193 VAL A C 1
ATOM 1371 O O . VAL A 1 193 ? 4.470 -11.388 2.767 1.00 97.69 193 VAL A O 1
ATOM 1374 N N . VAL A 1 194 ? 3.478 -11.976 4.699 1.00 97.31 194 VAL A N 1
ATOM 1375 C CA . VAL A 1 194 ? 4.722 -12.388 5.367 1.00 97.31 194 VAL A CA 1
ATOM 1376 C C . VAL A 1 194 ? 5.321 -13.617 4.685 1.00 97.31 194 VAL A C 1
ATOM 1378 O O . VAL A 1 194 ? 6.497 -13.602 4.334 1.00 97.31 194 VAL A O 1
ATOM 1381 N N . VAL A 1 195 ? 4.519 -14.654 4.432 1.00 97.00 195 VAL A N 1
ATOM 1382 C CA . VAL A 1 195 ? 4.969 -15.898 3.782 1.00 97.00 195 VAL A CA 1
ATOM 1383 C C . VAL A 1 195 ? 5.511 -15.627 2.379 1.00 97.00 195 VAL A C 1
ATOM 1385 O O . VAL A 1 195 ? 6.591 -16.103 2.037 1.00 97.00 195 VAL A O 1
ATOM 1388 N N . ALA A 1 196 ? 4.810 -14.817 1.582 1.00 95.00 196 ALA A N 1
ATOM 1389 C CA . ALA A 1 196 ? 5.264 -14.434 0.249 1.00 95.00 196 ALA A CA 1
ATOM 1390 C C . ALA A 1 196 ? 6.605 -13.687 0.294 1.00 95.00 196 ALA A C 1
ATOM 1392 O O . ALA A 1 196 ? 7.464 -13.919 -0.551 1.00 95.00 196 ALA A O 1
ATOM 1393 N N . ASN A 1 197 ? 6.813 -12.823 1.290 1.00 92.81 197 ASN A N 1
ATOM 1394 C CA . ASN A 1 197 ? 8.079 -12.114 1.464 1.00 92.81 197 ASN A CA 1
ATOM 1395 C C . ASN A 1 197 ? 9.225 -13.024 1.911 1.00 92.81 197 ASN A C 1
ATOM 1397 O O . ASN A 1 197 ? 10.325 -12.906 1.376 1.00 92.81 197 ASN A O 1
ATOM 1401 N N . VAL A 1 198 ? 8.972 -13.966 2.824 1.00 93.12 198 VAL A N 1
ATOM 1402 C CA . VAL A 1 198 ? 9.959 -14.991 3.212 1.00 93.12 198 VAL A CA 1
ATOM 1403 C C . VAL A 1 198 ? 10.373 -15.837 2.003 1.00 93.12 198 VAL A C 1
ATOM 1405 O O . VAL A 1 198 ? 11.543 -16.176 1.861 1.00 93.12 198 VAL A O 1
ATOM 1408 N N . ALA A 1 199 ? 9.441 -16.114 1.090 1.00 93.19 199 ALA A N 1
ATOM 1409 C CA . ALA A 1 199 ? 9.704 -16.814 -0.166 1.00 93.19 199 ALA A CA 1
ATOM 1410 C C . ALA A 1 199 ? 10.340 -15.935 -1.267 1.00 93.19 199 ALA A C 1
ATOM 1412 O O . ALA A 1 199 ? 10.426 -16.374 -2.411 1.00 93.19 199 ALA A O 1
ATOM 1413 N N . LEU A 1 200 ? 10.752 -14.695 -0.958 1.00 88.50 200 LEU A N 1
ATOM 1414 C CA . LEU A 1 200 ? 11.286 -13.709 -1.915 1.00 88.50 200 LEU A CA 1
ATOM 1415 C C . LEU A 1 200 ? 10.327 -13.378 -3.075 1.00 88.50 200 LEU A C 1
ATOM 1417 O O . LEU A 1 200 ? 10.733 -12.888 -4.126 1.00 88.50 200 LEU A O 1
ATOM 1421 N N . ALA A 1 201 ? 9.032 -13.596 -2.861 1.00 89.00 201 ALA A N 1
ATOM 1422 C CA . ALA A 1 201 ? 7.960 -13.400 -3.824 1.00 89.00 201 ALA A CA 1
ATOM 1423 C C . ALA A 1 201 ? 6.950 -12.347 -3.336 1.00 89.00 201 ALA A C 1
ATOM 1425 O O . ALA A 1 201 ? 5.756 -12.438 -3.620 1.00 89.00 201 ALA A O 1
ATOM 1426 N N . GLY A 1 202 ? 7.414 -11.331 -2.595 1.00 85.75 202 GLY A N 1
ATOM 1427 C CA . GLY A 1 202 ? 6.560 -10.349 -1.915 1.00 85.75 202 GLY A CA 1
ATOM 1428 C C . GLY A 1 202 ? 5.528 -9.669 -2.824 1.00 85.75 202 GLY A C 1
ATOM 1429 O O . GLY A 1 202 ? 4.399 -9.434 -2.404 1.00 85.75 202 GLY A O 1
ATOM 1430 N N . MET A 1 203 ? 5.851 -9.430 -4.100 1.00 86.38 203 MET A N 1
ATOM 1431 C CA . MET A 1 203 ? 4.898 -8.849 -5.058 1.00 86.38 203 MET A CA 1
ATOM 1432 C C . MET A 1 203 ? 3.672 -9.729 -5.330 1.00 86.38 203 MET A C 1
ATOM 1434 O O . MET A 1 203 ? 2.596 -9.196 -5.599 1.00 86.38 203 MET A O 1
ATOM 1438 N N . LEU A 1 204 ? 3.789 -11.055 -5.199 1.00 89.88 204 LEU A N 1
ATOM 1439 C CA . LEU A 1 204 ? 2.648 -11.968 -5.324 1.00 89.88 204 LEU A CA 1
ATOM 1440 C C . LEU A 1 204 ? 1.620 -11.777 -4.200 1.00 89.88 204 LEU A C 1
ATOM 1442 O O . LEU A 1 204 ? 0.513 -12.297 -4.299 1.00 89.88 204 LEU A O 1
ATOM 1446 N N . ALA A 1 205 ? 1.945 -11.009 -3.154 1.00 93.94 205 ALA A N 1
ATOM 1447 C CA . ALA A 1 205 ? 1.025 -10.682 -2.072 1.00 93.94 205 ALA A CA 1
ATOM 1448 C C . ALA A 1 205 ? 0.181 -9.418 -2.311 1.00 93.94 205 ALA A C 1
ATOM 1450 O O . ALA A 1 205 ? -0.679 -9.099 -1.488 1.00 93.94 205 ALA A O 1
ATOM 1451 N N . ILE A 1 206 ? 0.356 -8.712 -3.436 1.00 94.88 206 ILE A N 1
ATOM 1452 C CA . ILE A 1 206 ? -0.507 -7.576 -3.810 1.00 94.88 206 ILE A CA 1
ATOM 1453 C C . ILE A 1 206 ? -2.005 -7.947 -3.764 1.00 94.88 206 ILE A C 1
ATOM 1455 O O . ILE A 1 206 ? -2.771 -7.190 -3.163 1.00 94.88 206 ILE A O 1
ATOM 1459 N N . PRO A 1 207 ? -2.459 -9.108 -4.284 1.00 96.31 207 PRO A N 1
ATOM 1460 C CA . PRO A 1 207 ? -3.857 -9.518 -4.171 1.00 96.31 207 PRO A CA 1
ATOM 1461 C C . PRO A 1 207 ? -4.360 -9.603 -2.726 1.00 96.31 207 PRO A C 1
ATOM 1463 O O . PRO A 1 207 ? -5.497 -9.221 -2.466 1.00 96.31 207 PRO A O 1
ATOM 1466 N N . ALA A 1 208 ? -3.529 -10.028 -1.767 1.00 96.62 208 ALA A N 1
ATOM 1467 C CA . ALA A 1 208 ? -3.921 -10.071 -0.357 1.00 96.62 208 ALA A CA 1
ATOM 1468 C C . ALA A 1 208 ? -4.190 -8.665 0.201 1.00 96.62 208 ALA A C 1
ATOM 1470 O O . ALA A 1 208 ? -5.187 -8.454 0.895 1.00 96.62 208 ALA A O 1
ATOM 1471 N N . MET A 1 209 ? -3.363 -7.684 -0.177 1.00 96.50 209 MET A N 1
ATOM 1472 C CA . MET A 1 209 ? -3.592 -6.274 0.149 1.00 96.50 209 MET A CA 1
ATOM 1473 C C . MET A 1 209 ? -4.896 -5.745 -0.456 1.00 96.50 209 MET A C 1
ATOM 1475 O O . MET A 1 209 ? -5.685 -5.095 0.234 1.00 96.50 209 MET A O 1
ATOM 1479 N N . LEU A 1 210 ? -5.154 -6.055 -1.728 1.00 97.69 210 LEU A N 1
ATOM 1480 C CA . LEU A 1 210 ? -6.380 -5.646 -2.415 1.00 97.69 210 LEU A CA 1
ATOM 1481 C C . LEU A 1 210 ? -7.621 -6.257 -1.757 1.00 97.69 210 LEU A C 1
ATOM 1483 O O . LEU A 1 210 ? -8.575 -5.538 -1.468 1.00 97.69 210 LEU A O 1
ATOM 1487 N N . VAL A 1 211 ? -7.593 -7.559 -1.464 1.00 97.88 211 VAL A N 1
ATOM 1488 C CA . VAL A 1 211 ? -8.691 -8.269 -0.797 1.00 97.88 211 VAL A CA 1
ATOM 1489 C C . VAL A 1 211 ? -8.974 -7.668 0.576 1.00 97.88 211 VAL A C 1
ATOM 1491 O O . VAL A 1 211 ? -10.136 -7.407 0.890 1.00 97.88 211 VAL A O 1
ATOM 1494 N N . TRP A 1 212 ? -7.946 -7.388 1.382 1.00 98.25 212 TRP A N 1
ATOM 1495 C CA . TRP A 1 212 ? -8.134 -6.762 2.692 1.00 98.25 212 TRP A CA 1
ATOM 1496 C C . TRP A 1 212 ? -8.742 -5.356 2.593 1.00 98.25 212 TRP A C 1
ATOM 1498 O O . TRP A 1 212 ? -9.692 -5.040 3.319 1.00 98.25 212 TRP A O 1
ATOM 1508 N N . ALA A 1 213 ? -8.240 -4.518 1.683 1.00 97.94 213 ALA A N 1
ATOM 1509 C CA . ALA A 1 213 ? -8.753 -3.163 1.491 1.00 97.94 213 ALA A CA 1
ATOM 1510 C C . ALA A 1 213 ? -10.216 -3.169 1.010 1.00 97.94 213 ALA A C 1
ATOM 1512 O O . ALA A 1 213 ? -11.047 -2.429 1.547 1.00 97.94 213 ALA A O 1
ATOM 1513 N N . LEU A 1 214 ? -10.567 -4.054 0.070 1.00 98.00 214 LEU A N 1
ATOM 1514 C CA . LEU A 1 214 ? -11.941 -4.243 -0.405 1.00 98.00 214 LEU A CA 1
ATOM 1515 C C . LEU A 1 214 ? -12.859 -4.761 0.707 1.00 98.00 214 LEU A C 1
ATOM 1517 O O . LEU A 1 214 ? -13.936 -4.205 0.927 1.00 98.00 214 LEU A O 1
ATOM 1521 N N . ALA A 1 215 ? -12.431 -5.780 1.454 1.00 97.50 215 ALA A N 1
ATOM 1522 C CA . ALA A 1 215 ? -13.194 -6.339 2.567 1.00 97.50 215 ALA A CA 1
ATOM 1523 C C . ALA A 1 215 ? -13.476 -5.286 3.650 1.00 97.50 215 ALA A C 1
ATOM 1525 O O . ALA A 1 215 ? -14.614 -5.145 4.112 1.00 97.50 215 ALA A O 1
ATOM 1526 N N . THR A 1 216 ? -12.464 -4.493 4.005 1.00 96.94 216 THR A N 1
ATOM 1527 C CA . THR A 1 216 ? -12.602 -3.403 4.979 1.00 96.94 216 THR A CA 1
ATOM 1528 C C . THR A 1 216 ? -13.527 -2.311 4.448 1.00 96.94 216 THR A C 1
ATOM 1530 O O . THR A 1 216 ? -14.403 -1.842 5.173 1.00 96.94 216 THR A O 1
ATOM 1533 N N . SER A 1 217 ? -13.424 -1.967 3.162 1.00 96.25 217 SER A N 1
ATOM 1534 C CA . SER A 1 217 ? -14.323 -1.009 2.506 1.00 96.25 217 SER A CA 1
ATOM 1535 C C . SER A 1 217 ? -15.781 -1.473 2.541 1.00 96.25 217 SER A C 1
ATOM 1537 O O . SER A 1 217 ? -16.673 -0.695 2.882 1.00 96.25 217 SER A O 1
ATOM 1539 N N . VAL A 1 218 ? -16.041 -2.759 2.279 1.00 95.44 218 VAL A N 1
ATOM 1540 C CA . VAL A 1 218 ? -17.384 -3.355 2.379 1.00 95.44 218 VAL A CA 1
ATOM 1541 C C . VAL A 1 218 ? -17.910 -3.292 3.814 1.00 95.44 218 VAL A C 1
ATOM 1543 O O . VAL A 1 218 ? -19.076 -2.951 4.025 1.00 95.44 218 VAL A O 1
ATOM 1546 N N . ALA A 1 219 ? -17.074 -3.571 4.815 1.00 94.0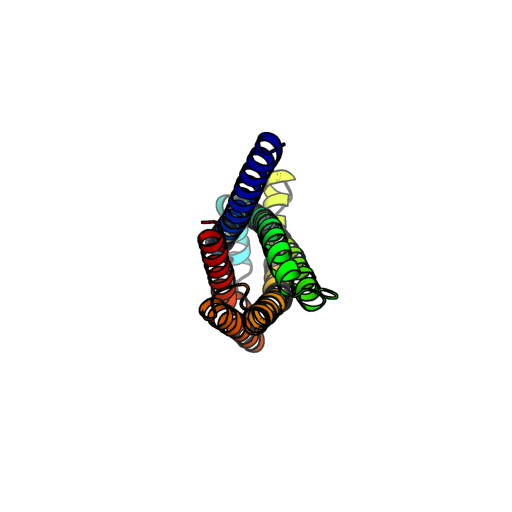6 219 ALA A N 1
ATOM 1547 C CA . ALA A 1 219 ? -17.468 -3.465 6.220 1.00 94.06 219 ALA A CA 1
ATOM 1548 C C . ALA A 1 219 ? -17.780 -2.014 6.630 1.00 94.06 219 ALA A C 1
ATOM 1550 O O . ALA A 1 219 ? -18.796 -1.751 7.283 1.00 94.06 219 ALA A O 1
ATOM 1551 N N . MET A 1 220 ? -16.964 -1.054 6.190 1.00 92.56 220 MET A N 1
ATOM 1552 C CA . MET A 1 220 ? -17.203 0.374 6.411 1.00 92.56 220 MET A CA 1
ATOM 1553 C C . MET A 1 220 ? -18.506 0.833 5.754 1.00 92.56 220 MET A C 1
ATOM 1555 O O . MET A 1 220 ? -19.291 1.523 6.398 1.00 92.56 220 MET A O 1
ATOM 1559 N N . TRP A 1 221 ? -18.791 0.382 4.530 1.00 92.00 221 TRP A N 1
ATOM 1560 C CA . TRP A 1 221 ? -20.037 0.695 3.829 1.00 92.00 221 TRP A CA 1
ATOM 1561 C C . TRP A 1 221 ? -21.269 0.128 4.541 1.00 92.00 221 TRP A C 1
ATOM 1563 O O . TRP A 1 221 ? -22.267 0.826 4.713 1.00 92.00 221 TRP A O 1
ATOM 1573 N N . ARG A 1 222 ? -21.204 -1.133 4.987 1.00 88.94 222 ARG A N 1
ATOM 1574 C CA . ARG A 1 222 ? -22.307 -1.792 5.709 1.00 88.94 222 ARG A CA 1
ATOM 1575 C C . ARG A 1 222 ? -22.594 -1.134 7.057 1.00 88.94 222 ARG A C 1
ATOM 1577 O O . ARG A 1 222 ? -23.753 -1.025 7.423 1.00 88.94 222 ARG A O 1
ATOM 1584 N N . SER A 1 223 ? -21.561 -0.659 7.751 1.00 79.69 223 SER A N 1
ATOM 1585 C CA . SER A 1 223 ? -21.690 0.047 9.039 1.00 79.69 223 SER A CA 1
ATOM 1586 C C . SER A 1 223 ? -22.094 1.526 8.924 1.00 79.69 223 SER A C 1
ATOM 1588 O O . SER A 1 223 ? -22.199 2.209 9.943 1.00 79.69 223 SER A O 1
ATOM 1590 N N . ALA A 1 224 ? -22.247 2.039 7.698 1.00 73.25 224 ALA A N 1
ATOM 1591 C CA . ALA A 1 224 ? -22.701 3.398 7.401 1.00 73.25 224 ALA A CA 1
ATOM 1592 C C . ALA A 1 224 ? -24.189 3.463 7.001 1.00 73.25 224 ALA A C 1
ATOM 1594 O O . ALA A 1 224 ? -24.662 4.538 6.628 1.00 73.25 224 ALA A O 1
ATOM 1595 N N . ARG A 1 225 ? -24.889 2.322 7.018 1.00 56.69 225 ARG A N 1
ATOM 1596 C CA . ARG A 1 225 ? -26.353 2.230 6.948 1.00 56.69 225 ARG A CA 1
ATOM 1597 C C . ARG A 1 225 ? -26.922 2.288 8.356 1.00 56.69 225 ARG A C 1
ATOM 1599 O O . ARG A 1 225 ? -27.973 2.939 8.500 1.00 56.69 225 ARG A O 1
#

Secondary structure (DSSP, 8-state):
--HHHHHHHHHHHHHHHHHHHHHHHHHHHHHHHHHHHHHT-----S--HHHHHHHHH-HHHHHHHHHHHHHHHHHHHHHHHHHHHHHHHHHHHH-TT-HHHHHHHHHHHHHHHHHHHHHHHHHHHHHHHHHH-PPPPPHHHHHHHHHHHHHIIIIIIHHHHHHHHHHHHHHHHHH-SS-HHHHHHHHHHHHHHHHHHHTT-GGGGHHHHHHHHHHHHHHHHHTT-